Protein AF-0000000084897697 (afdb_homodimer)

Nearest PDB structures (foldseek):
  6n7l-assembly2_H  TM=8.769E-01  e=1.101E-07  Elizabethkingia anophelis NUHP1
  3i4c-assembly1_A  TM=8.212E-01  e=3.254E-07  Saccharolobus solfataricus
  2eer-assembly1_B  TM=8.623E-01  e=9.615E-07  Sulfurisphaera tokodaii str. 7
  3qe3-assembly1_A  TM=7.743E-01  e=6.991E-07  Ovis aries
  1e3j-assembly1_A  TM=8.370E-01  e=1.155E-05  Bemisia argentifolii

Structure (mmCIF, N/CA/C/O backbone):
data_AF-0000000084897697-model_v1
#
loop_
_entity.id
_entity.type
_entity.pdbx_description
1 polymer 'Alcohol dehydrogenase-like C-terminal domain-containing protein'
#
loop_
_atom_site.group_PDB
_atom_site.id
_atom_site.type_symbol
_atom_site.label_atom_id
_atom_site.label_alt_id
_atom_site.label_comp_id
_atom_site.label_asym_id
_atom_site.label_entity_id
_atom_site.label_seq_id
_atom_site.pdbx_PDB_ins_code
_atom_site.Cartn_x
_atom_site.Cartn_y
_atom_site.Cartn_z
_atom_site.occupancy
_atom_site.B_iso_or_equiv
_atom_site.auth_seq_id
_atom_site.auth_comp_id
_atom_site.auth_asym_id
_atom_site.auth_atom_id
_atom_site.pdbx_PDB_model_num
ATOM 1 N N . MET A 1 1 ? -5.594 -20.062 -6.383 1 95 1 MET A N 1
ATOM 2 C CA . MET A 1 1 ? -4.527 -19.531 -7.223 1 95 1 MET A CA 1
ATOM 3 C C . MET A 1 1 ? -5.09 -19.016 -8.539 1 95 1 MET A C 1
ATOM 5 O O . MET A 1 1 ? -5.961 -19.641 -9.141 1 95 1 MET A O 1
ATOM 9 N N . ALA A 1 2 ? -4.629 -17.812 -8.898 1 97.31 2 ALA A N 1
ATOM 10 C CA . ALA A 1 2 ? -5.016 -17.266 -10.195 1 97.31 2 ALA A CA 1
ATOM 11 C C . ALA A 1 2 ? -3.832 -17.25 -11.156 1 97.31 2 ALA A C 1
ATOM 13 O O . ALA A 1 2 ? -2.705 -16.953 -10.758 1 97.31 2 ALA A O 1
ATOM 14 N N . ASP A 1 3 ? -4.055 -17.641 -12.414 1 94.81 3 ASP A N 1
ATOM 15 C CA . ASP A 1 3 ? -3.023 -17.688 -13.445 1 94.81 3 ASP A CA 1
ATOM 16 C C . ASP A 1 3 ? -3.641 -17.625 -14.844 1 94.81 3 ASP A C 1
ATOM 18 O O . ASP A 1 3 ? -4.832 -17.891 -15.016 1 94.81 3 ASP A O 1
ATOM 22 N N . ILE A 1 4 ? -2.85 -17.219 -15.805 1 94.56 4 ILE A N 1
ATOM 23 C CA . ILE A 1 4 ? -3.322 -17.156 -17.188 1 94.56 4 ILE A CA 1
ATOM 24 C C . ILE A 1 4 ? -3.182 -18.531 -17.844 1 94.56 4 ILE A C 1
ATOM 26 O O . ILE A 1 4 ? -3.793 -18.797 -18.875 1 94.56 4 ILE A O 1
ATOM 30 N N . ASN A 1 5 ? -2.34 -19.406 -17.219 1 91.5 5 ASN A N 1
ATOM 31 C CA . ASN A 1 5 ? -2.025 -20.703 -17.797 1 91.5 5 ASN A CA 1
ATOM 32 C C . ASN A 1 5 ? -2.836 -21.812 -17.141 1 91.5 5 ASN A C 1
ATOM 34 O O . ASN A 1 5 ? -2.621 -22.141 -15.977 1 91.5 5 ASN A O 1
ATOM 38 N N . GLU A 1 6 ? -3.658 -22.469 -18 1 93.12 6 GLU A N 1
ATOM 39 C CA . GLU A 1 6 ? -4.52 -23.531 -17.5 1 93.12 6 GLU A CA 1
ATOM 40 C C . GLU A 1 6 ? -3.697 -24.703 -16.953 1 93.12 6 GLU A C 1
ATOM 42 O O . GLU A 1 6 ? -4.094 -25.344 -15.977 1 93.12 6 GLU A O 1
ATOM 47 N N . LYS A 1 7 ? -2.658 -24.984 -17.609 1 89 7 LYS A N 1
ATOM 48 C CA . LYS A 1 7 ? -1.819 -26.109 -17.172 1 89 7 LYS A CA 1
ATOM 49 C C . LYS A 1 7 ? -1.262 -25.859 -15.773 1 89 7 LYS A C 1
ATOM 51 O O . LYS A 1 7 ? -1.202 -26.781 -14.953 1 89 7 LYS A O 1
ATOM 56 N N . SER A 1 8 ? -0.888 -24.672 -15.531 1 88.38 8 SER A N 1
ATOM 57 C CA . SER A 1 8 ? -0.378 -24.297 -14.211 1 88.38 8 SER A CA 1
ATOM 58 C C . SER A 1 8 ? -1.457 -24.438 -13.141 1 88.38 8 SER A C 1
ATOM 60 O O . SER A 1 8 ? -1.176 -24.875 -12.023 1 88.38 8 SER A O 1
ATOM 62 N N . LEU A 1 9 ? -2.621 -24.078 -13.461 1 94.25 9 LEU A N 1
ATOM 63 C CA . LEU A 1 9 ? -3.734 -24.172 -12.516 1 94.25 9 LEU A CA 1
ATOM 64 C C . LEU A 1 9 ? -4.078 -25.625 -12.211 1 94.25 9 LEU A C 1
ATOM 66 O O . LEU A 1 9 ? -4.422 -25.953 -11.07 1 94.25 9 LEU A O 1
ATOM 70 N N . LYS A 1 10 ? -4.008 -26.469 -13.242 1 92.5 10 LYS A N 1
ATOM 71 C CA . LYS A 1 10 ? -4.234 -27.891 -13.031 1 92.5 10 LYS A CA 1
ATOM 72 C C . LYS A 1 10 ? -3.217 -28.469 -12.055 1 92.5 10 LYS A C 1
ATOM 74 O O . LYS A 1 10 ? -3.578 -29.219 -11.148 1 92.5 10 LYS A O 1
ATOM 79 N N . VAL A 1 11 ? -2.01 -28.031 -12.273 1 86.06 11 VAL A N 1
ATOM 80 C CA . VAL A 1 11 ? -0.943 -28.484 -11.391 1 86.06 11 VAL A CA 1
ATOM 81 C C . VAL A 1 11 ? -1.216 -28.016 -9.961 1 86.06 11 VAL A C 1
ATOM 83 O O . VAL A 1 11 ? -1.039 -28.766 -9 1 86.06 11 VAL A O 1
ATOM 86 N N . ALA A 1 12 ? -1.642 -26.781 -9.789 1 89.62 12 ALA A N 1
ATOM 87 C CA . ALA A 1 12 ? -1.94 -26.219 -8.477 1 89.62 12 ALA A CA 1
ATOM 88 C C . ALA A 1 12 ? -3.039 -27 -7.773 1 89.62 12 ALA A C 1
ATOM 90 O O . ALA A 1 12 ? -2.934 -27.297 -6.582 1 89.62 12 ALA A O 1
ATOM 91 N N . MET A 1 13 ? -4.035 -27.328 -8.516 1 92 13 MET A N 1
ATOM 92 C CA . MET A 1 13 ? -5.125 -28.125 -7.957 1 92 13 MET A CA 1
ATOM 93 C C . MET A 1 13 ? -4.617 -29.5 -7.5 1 92 13 MET A C 1
ATOM 95 O O . MET A 1 13 ? -4.969 -29.953 -6.414 1 92 13 MET A O 1
ATOM 99 N N . GLU A 1 14 ? -3.799 -30.062 -8.297 1 87.69 14 GLU A N 1
ATOM 100 C CA . GLU A 1 14 ? -3.25 -31.391 -7.992 1 87.69 14 GLU A CA 1
ATOM 101 C C . GLU A 1 14 ? -2.348 -31.344 -6.762 1 87.69 14 GLU A C 1
ATOM 103 O O . GLU A 1 14 ? -2.178 -32.344 -6.07 1 87.69 14 GLU A O 1
ATOM 108 N N . ARG A 1 15 ? -1.891 -30.172 -6.508 1 84.31 15 ARG A N 1
ATOM 109 C CA . ARG A 1 15 ? -0.926 -30.047 -5.422 1 84.31 15 ARG A CA 1
ATOM 110 C C . ARG A 1 15 ? -1.592 -29.5 -4.16 1 84.31 15 ARG A C 1
ATOM 112 O O . ARG A 1 15 ? -0.91 -29.109 -3.211 1 84.31 15 ARG A O 1
ATOM 119 N N . GLY A 1 16 ? -2.92 -29.328 -4.199 1 87.81 16 GLY A N 1
ATOM 120 C CA . GLY A 1 16 ? -3.623 -29.078 -2.953 1 87.81 16 GLY A CA 1
ATOM 121 C C . GLY A 1 16 ? -4.281 -27.703 -2.91 1 87.81 16 GLY A C 1
ATOM 122 O O . GLY A 1 16 ? -4.805 -27.297 -1.873 1 87.81 16 GLY A O 1
ATOM 123 N N . ALA A 1 17 ? -4.211 -26.938 -3.932 1 91.62 17 ALA A N 1
ATOM 124 C CA . ALA A 1 17 ? -4.969 -25.688 -3.949 1 91.62 17 ALA A CA 1
ATOM 125 C C . ALA A 1 17 ? -6.461 -25.938 -3.758 1 91.62 17 ALA A C 1
ATOM 127 O O . ALA A 1 17 ? -7.004 -26.906 -4.309 1 91.62 17 ALA A O 1
ATOM 128 N N . ASP A 1 18 ? -7.09 -25.062 -2.92 1 93.56 18 ASP A N 1
ATOM 129 C CA . ASP A 1 18 ? -8.523 -25.219 -2.68 1 93.56 18 ASP A CA 1
ATOM 130 C C . ASP A 1 18 ? -9.328 -24.797 -3.908 1 93.56 18 ASP A C 1
ATOM 132 O O . ASP A 1 18 ? -10.367 -25.391 -4.203 1 93.56 18 ASP A O 1
ATOM 136 N N . GLU A 1 19 ? -8.875 -23.75 -4.586 1 95.06 19 GLU A N 1
ATOM 137 C CA . GLU A 1 19 ? -9.539 -23.203 -5.766 1 95.06 19 GLU A CA 1
ATOM 138 C C . GLU A 1 19 ? -8.547 -22.484 -6.672 1 95.06 19 GLU A C 1
ATOM 140 O O . GLU A 1 19 ? -7.527 -21.984 -6.203 1 95.06 19 GLU A O 1
ATOM 145 N N . THR A 1 20 ? -8.875 -22.578 -7.918 1 96.75 20 THR A N 1
ATOM 146 C CA . THR A 1 20 ? -8.07 -21.844 -8.883 1 96.75 20 THR A CA 1
ATOM 147 C C . THR A 1 20 ? -8.945 -20.984 -9.781 1 96.75 20 THR A C 1
ATOM 149 O O . THR A 1 20 ? -10.133 -21.266 -9.961 1 96.75 20 THR A O 1
ATOM 152 N N . VAL A 1 21 ? -8.406 -19.891 -10.289 1 97.25 21 VAL A N 1
ATOM 153 C CA . VAL A 1 21 ? -9.109 -18.969 -11.18 1 97.25 21 VAL A CA 1
ATOM 154 C C . VAL A 1 21 ? -8.281 -18.734 -12.438 1 97.25 21 VAL A C 1
ATOM 156 O O . VAL A 1 21 ? -7.117 -18.344 -12.359 1 97.25 21 VAL A O 1
ATOM 159 N N . LEU A 1 22 ? -8.883 -18.938 -13.586 1 97 22 LEU A N 1
ATOM 160 C CA . LEU A 1 22 ? -8.203 -18.672 -14.852 1 97 22 LEU A CA 1
ATOM 161 C C . LEU A 1 22 ? -8.375 -17.219 -15.258 1 97 22 LEU A C 1
ATOM 163 O O . LEU A 1 22 ? -9.492 -16.766 -15.516 1 97 22 LEU A O 1
ATOM 167 N N . TRP A 1 23 ? -7.234 -16.484 -15.227 1 96.75 23 TRP A N 1
ATOM 168 C CA . TRP A 1 23 ? -7.219 -15.125 -15.734 1 96.75 23 TRP A CA 1
ATOM 169 C C . TRP A 1 23 ? -6.887 -15.102 -17.219 1 96.75 23 TRP A C 1
ATOM 171 O O . TRP A 1 23 ? -5.863 -14.547 -17.625 1 96.75 23 TRP A O 1
ATOM 181 N N . SER A 1 24 ? -7.832 -15.555 -18.016 1 93.69 24 SER A N 1
ATOM 182 C CA . SER A 1 24 ? -7.633 -15.594 -19.469 1 93.69 24 SER A CA 1
ATOM 183 C C . SER A 1 24 ? -7.34 -14.211 -20.031 1 93.69 24 SER A C 1
ATOM 185 O O . SER A 1 24 ? -7.797 -13.203 -19.469 1 93.69 24 SER A O 1
ATOM 187 N N . ARG A 1 25 ? -6.641 -14.133 -21.078 1 88.88 25 ARG A N 1
ATOM 188 C CA . ARG A 1 25 ? -6.254 -12.867 -21.688 1 88.88 25 ARG A CA 1
ATOM 189 C C . ARG A 1 25 ? -7.473 -12.117 -22.219 1 88.88 25 ARG A C 1
ATOM 191 O O . ARG A 1 25 ? -7.426 -10.898 -22.422 1 88.88 25 ARG A O 1
ATOM 198 N N . GLU A 1 26 ? -8.531 -12.852 -22.391 1 91.25 26 GLU A N 1
ATOM 199 C CA . GLU A 1 26 ? -9.75 -12.273 -22.953 1 91.25 26 GLU A CA 1
ATOM 200 C C . GLU A 1 26 ? -10.672 -11.75 -21.859 1 91.25 26 GLU A C 1
ATOM 202 O O . GLU A 1 26 ? -11.68 -11.102 -22.156 1 91.25 26 GLU A O 1
ATOM 207 N N . LEU A 1 27 ? -10.32 -12.008 -20.688 1 91.94 27 LEU A N 1
ATOM 208 C CA . LEU A 1 27 ? -11.195 -11.648 -19.578 1 91.94 27 LEU A CA 1
ATOM 209 C C . LEU A 1 27 ? -11.133 -10.148 -19.297 1 91.94 27 LEU A C 1
ATOM 211 O O . LEU A 1 27 ? -10.047 -9.578 -19.172 1 91.94 27 LEU A O 1
ATOM 215 N N . GLY A 1 28 ? -12.328 -9.539 -19.25 1 93.31 28 GLY A N 1
ATOM 216 C CA . GLY A 1 28 ? -12.367 -8.148 -18.828 1 93.31 28 GLY A CA 1
ATOM 217 C C . GLY A 1 28 ? -11.992 -7.953 -17.359 1 93.31 28 GLY A C 1
ATOM 218 O O . GLY A 1 28 ? -12.078 -8.891 -16.562 1 93.31 28 GLY A O 1
ATOM 219 N N . GLU A 1 29 ? -11.625 -6.797 -17.031 1 94.06 29 GLU A N 1
ATOM 220 C CA . GLU A 1 29 ? -11.156 -6.504 -15.68 1 94.06 29 GLU A CA 1
ATOM 221 C C . GLU A 1 29 ? -12.234 -6.785 -14.641 1 94.06 29 GLU A C 1
ATOM 223 O O . GLU A 1 29 ? -11.984 -7.469 -13.641 1 94.06 29 GLU A O 1
ATOM 228 N N . GLU A 1 30 ? -13.398 -6.297 -14.867 1 94.88 30 GLU A N 1
ATOM 229 C CA . GLU A 1 30 ? -14.484 -6.484 -13.906 1 94.88 30 GLU A CA 1
ATOM 230 C C . GLU A 1 30 ? -14.836 -7.961 -13.75 1 94.88 30 GLU A C 1
ATOM 232 O O . GLU A 1 30 ? -15.078 -8.43 -12.633 1 94.88 30 GLU A O 1
ATOM 237 N N . GLU A 1 31 ? -14.875 -8.633 -14.867 1 95.69 31 GLU A N 1
ATOM 238 C CA . GLU A 1 31 ? -15.172 -10.062 -14.844 1 95.69 31 GLU A CA 1
ATOM 239 C C . GLU A 1 31 ? -14.094 -10.836 -14.086 1 95.69 31 GLU A C 1
ATOM 241 O O . GLU A 1 31 ? -14.398 -11.75 -13.32 1 95.69 31 GLU A O 1
ATOM 246 N N . ALA A 1 32 ? -12.852 -10.484 -14.312 1 96.25 32 ALA A N 1
ATOM 247 C CA . ALA A 1 32 ? -11.734 -11.141 -13.633 1 96.25 32 ALA A CA 1
ATOM 248 C C . ALA A 1 32 ? -11.844 -10.977 -12.117 1 96.25 32 ALA A C 1
ATOM 250 O O . ALA A 1 32 ? -11.625 -11.93 -11.367 1 96.25 32 ALA A O 1
ATOM 251 N N . ILE A 1 33 ? -12.227 -9.805 -11.727 1 95.31 33 ILE A N 1
ATOM 252 C CA . ILE A 1 33 ? -12.352 -9.508 -10.305 1 95.31 33 ILE A CA 1
ATOM 253 C C . ILE A 1 33 ? -13.516 -10.297 -9.719 1 95.31 33 ILE A C 1
ATOM 255 O O . ILE A 1 33 ? -13.391 -10.898 -8.648 1 95.31 33 ILE A O 1
ATOM 259 N N . GLU A 1 34 ? -14.57 -10.305 -10.406 1 94.69 34 GLU A N 1
ATOM 260 C CA . GLU A 1 34 ? -15.773 -10.984 -9.93 1 94.69 34 GLU A CA 1
ATOM 261 C C . GLU A 1 34 ? -15.531 -12.484 -9.758 1 94.69 34 GLU A C 1
ATOM 263 O O . GLU A 1 34 ? -15.859 -13.055 -8.711 1 94.69 34 GLU A O 1
ATOM 268 N N . ILE A 1 35 ? -14.977 -13.117 -10.766 1 95.06 35 ILE A N 1
ATOM 269 C CA . ILE A 1 35 ? -14.758 -14.555 -10.688 1 95.06 35 ILE A CA 1
ATOM 270 C C . ILE A 1 35 ? -13.734 -14.867 -9.594 1 95.06 35 ILE A C 1
ATOM 272 O O . ILE A 1 35 ? -13.82 -15.898 -8.93 1 95.06 35 ILE A O 1
ATOM 276 N N . THR A 1 36 ? -12.758 -13.992 -9.383 1 96.38 36 THR A N 1
ATOM 277 C CA . THR A 1 36 ? -11.766 -14.172 -8.328 1 96.38 36 THR A CA 1
ATOM 278 C C . THR A 1 36 ? -12.414 -14.086 -6.953 1 96.38 36 THR A C 1
ATOM 280 O O . THR A 1 36 ? -12.164 -14.93 -6.09 1 96.38 36 THR A O 1
ATOM 283 N N . LYS A 1 37 ? -13.266 -13.094 -6.781 1 94.88 37 LYS A N 1
ATOM 284 C CA . LYS A 1 37 ? -13.93 -12.898 -5.496 1 94.88 37 LYS A CA 1
ATOM 285 C C . LYS A 1 37 ? -14.883 -14.055 -5.191 1 94.88 37 LYS A C 1
ATOM 287 O O . LYS A 1 37 ? -15.062 -14.422 -4.031 1 94.88 37 LYS A O 1
ATOM 292 N N . LYS A 1 38 ? -15.484 -14.617 -6.223 1 93.94 38 LYS A N 1
ATOM 293 C CA . LYS A 1 38 ? -16.375 -15.758 -6.051 1 93.94 38 LYS A CA 1
ATOM 294 C C . LYS A 1 38 ? -15.633 -16.969 -5.508 1 93.94 38 LYS A C 1
ATOM 296 O O . LYS A 1 38 ? -16.203 -17.797 -4.812 1 93.94 38 LYS A O 1
ATOM 301 N N . ALA A 1 39 ? -14.336 -17 -5.859 1 93.88 39 ALA A N 1
ATOM 302 C CA . ALA A 1 39 ? -13.508 -18.109 -5.395 1 93.88 39 ALA A CA 1
ATOM 303 C C . ALA A 1 39 ? -13.141 -17.938 -3.924 1 93.88 39 ALA A C 1
ATOM 305 O O . ALA A 1 39 ? -12.672 -18.875 -3.281 1 93.88 39 ALA A O 1
ATOM 306 N N . ALA A 1 40 ? -13.383 -16.75 -3.346 1 91.19 40 ALA A N 1
ATOM 307 C CA . ALA A 1 40 ? -13.102 -16.469 -1.939 1 91.19 40 ALA A CA 1
ATOM 308 C C . ALA A 1 40 ? -14.281 -16.859 -1.057 1 91.19 40 ALA A C 1
ATOM 310 O O . ALA A 1 40 ? -15.422 -16.906 -1.521 1 91.19 40 ALA A O 1
ATOM 311 N N . ILE A 1 41 ? -14.148 -17.172 0.18 1 83.06 41 ILE A N 1
ATOM 312 C CA . ILE A 1 41 ? -15.219 -17.578 1.085 1 83.06 41 ILE A CA 1
ATOM 313 C C . ILE A 1 41 ? -16.047 -16.359 1.488 1 83.06 41 ILE A C 1
ATOM 315 O O . ILE A 1 41 ? -17.266 -16.422 1.503 1 83.06 41 ILE A O 1
ATOM 319 N N . ASP A 1 42 ? -15.531 -15.219 1.738 1 80.06 42 ASP A N 1
ATOM 320 C CA . ASP A 1 42 ? -16.25 -14.055 2.258 1 80.06 42 ASP A CA 1
ATOM 321 C C . ASP A 1 42 ? -16.141 -12.867 1.302 1 80.06 42 ASP A C 1
ATOM 323 O O . ASP A 1 42 ? -16.062 -11.719 1.737 1 80.06 42 ASP A O 1
ATOM 327 N N . GLY A 1 43 ? -16.141 -13.156 -0.029 1 82.75 43 GLY A N 1
ATOM 328 C CA . GLY A 1 43 ? -16.188 -12.102 -1.027 1 82.75 43 GLY A CA 1
ATOM 329 C C . GLY A 1 43 ? -14.859 -11.406 -1.229 1 82.75 43 GLY A C 1
ATOM 330 O O . GLY A 1 43 ? -14.789 -10.375 -1.895 1 82.75 43 GLY A O 1
ATOM 331 N N . GLY A 1 44 ? -13.859 -11.914 -0.568 1 91.25 44 GLY A N 1
ATOM 332 C CA . GLY A 1 44 ? -12.508 -11.398 -0.741 1 91.25 44 GLY A CA 1
ATOM 333 C C . GLY A 1 44 ? -11.477 -12.156 0.074 1 91.25 44 GLY A C 1
ATOM 334 O O . GLY A 1 44 ? -11.828 -12.969 0.931 1 91.25 44 GLY A O 1
ATOM 335 N N . PHE A 1 45 ? -10.242 -11.922 -0.29 1 95.31 45 PHE A N 1
ATOM 336 C CA . PHE A 1 45 ? -9.164 -12.664 0.358 1 95.31 45 PHE A CA 1
ATOM 337 C C . PHE A 1 45 ? -8.562 -11.859 1.497 1 95.31 45 PHE A C 1
ATOM 339 O O . PHE A 1 45 ? -8.414 -10.633 1.389 1 95.31 45 PHE A O 1
ATOM 346 N N . ASP A 1 46 ? -8.195 -12.555 2.568 1 93.88 46 ASP A N 1
ATOM 347 C CA . ASP A 1 46 ? -7.52 -11.922 3.697 1 93.88 46 ASP A CA 1
ATOM 348 C C . ASP A 1 46 ? -6.105 -11.484 3.312 1 93.88 46 ASP A C 1
ATOM 350 O O . ASP A 1 46 ? -5.59 -10.5 3.848 1 93.88 46 ASP A O 1
ATOM 354 N N . GLY A 1 47 ? -5.551 -12.234 2.426 1 96.44 47 GLY A N 1
ATOM 355 C CA . GLY A 1 47 ? -4.199 -11.969 1.952 1 96.44 47 GLY A CA 1
ATOM 356 C C . GLY A 1 47 ? -3.979 -12.391 0.513 1 96.44 47 GLY A C 1
ATOM 357 O O . GLY A 1 47 ? -4.531 -13.398 0.065 1 96.44 47 GLY A O 1
ATOM 358 N N . VAL A 1 48 ? -3.285 -11.609 -0.192 1 97.5 48 VAL A N 1
ATOM 359 C CA . VAL A 1 48 ? -2.91 -11.922 -1.568 1 97.5 48 VAL A CA 1
ATOM 360 C C . VAL A 1 48 ? -1.405 -11.742 -1.748 1 97.5 48 VAL A C 1
ATOM 362 O O . VAL A 1 48 ? -0.824 -10.773 -1.246 1 97.5 48 VAL A O 1
ATOM 365 N N . ILE A 1 49 ? -0.785 -12.68 -2.389 1 97.38 49 ILE A N 1
ATOM 366 C CA . ILE A 1 49 ? 0.613 -12.547 -2.785 1 97.38 49 ILE A CA 1
ATOM 367 C C . ILE A 1 49 ? 0.712 -12.453 -4.305 1 97.38 49 ILE A C 1
ATOM 369 O O . ILE A 1 49 ? 0.346 -13.391 -5.02 1 97.38 49 ILE A O 1
ATOM 373 N N . ASP A 1 50 ? 1.151 -11.352 -4.797 1 97.62 50 ASP A N 1
ATOM 374 C CA . ASP A 1 50 ? 1.347 -11.156 -6.227 1 97.62 50 ASP A CA 1
ATOM 375 C C . ASP A 1 50 ? 2.789 -11.445 -6.633 1 97.62 50 ASP A C 1
ATOM 377 O O . ASP A 1 50 ? 3.688 -10.641 -6.387 1 97.62 50 ASP A O 1
ATOM 381 N N . ILE A 1 51 ? 3.027 -12.547 -7.324 1 95.31 51 ILE A N 1
ATOM 382 C CA . ILE A 1 51 ? 4.383 -12.953 -7.672 1 95.31 51 ILE A CA 1
ATOM 383 C C . ILE A 1 51 ? 4.703 -12.523 -9.102 1 95.31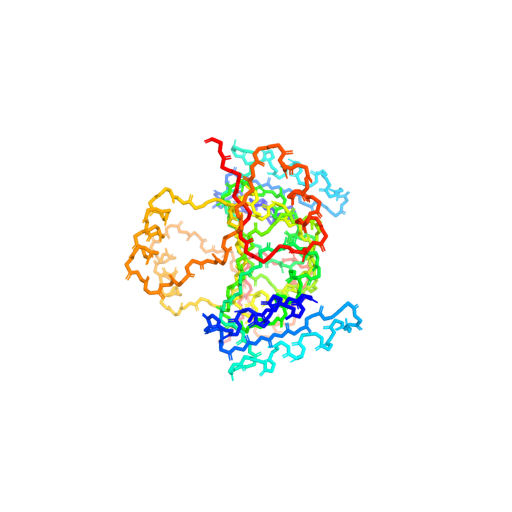 51 ILE A C 1
ATOM 385 O O . ILE A 1 51 ? 5.727 -12.922 -9.664 1 95.31 51 ILE A O 1
ATOM 389 N N . VAL A 1 52 ? 3.83 -11.828 -9.789 1 95.44 52 VAL A N 1
ATOM 390 C CA . VAL A 1 52 ? 4.039 -11.219 -11.094 1 95.44 52 VAL A CA 1
ATOM 391 C C . VAL A 1 52 ? 4.324 -9.727 -10.93 1 95.44 52 VAL A C 1
ATOM 393 O O . VAL A 1 52 ? 5.398 -9.25 -11.305 1 95.44 52 VAL A O 1
ATOM 396 N N . ASN A 1 53 ? 3.379 -9.023 -10.281 1 97.12 53 ASN A N 1
ATOM 397 C CA . ASN A 1 53 ? 3.447 -7.609 -9.93 1 97.12 53 ASN A CA 1
ATOM 398 C C . ASN A 1 53 ? 3.463 -6.723 -11.172 1 97.12 53 ASN A C 1
ATOM 400 O O . ASN A 1 53 ? 4.34 -5.871 -11.32 1 97.12 53 ASN A O 1
ATOM 404 N N . SER A 1 54 ? 2.564 -7.004 -12.094 1 97.12 54 SER A N 1
ATOM 405 C CA . SER A 1 54 ? 2.205 -6.133 -13.211 1 97.12 54 SER A CA 1
ATOM 406 C C . SER A 1 54 ? 1.027 -5.234 -12.852 1 97.12 54 SER A C 1
ATOM 408 O O . SER A 1 54 ? 0.37 -5.441 -11.828 1 97.12 54 SER A O 1
ATOM 410 N N . LYS A 1 55 ? 0.813 -4.23 -13.734 1 97.38 55 LYS A N 1
ATOM 411 C CA . LYS A 1 55 ? -0.361 -3.391 -13.508 1 97.38 55 LYS A CA 1
ATOM 412 C C . LYS A 1 55 ? -1.62 -4.238 -13.352 1 97.38 55 LYS A C 1
ATOM 414 O O . LYS A 1 55 ? -2.389 -4.047 -12.406 1 97.38 55 LYS A O 1
ATOM 419 N N . ILE A 1 56 ? -1.803 -5.207 -14.172 1 96.75 56 ILE A N 1
ATOM 420 C CA . ILE A 1 56 ? -3.018 -6.016 -14.219 1 96.75 56 ILE A CA 1
ATOM 421 C C . ILE A 1 56 ? -3.125 -6.855 -12.945 1 96.75 56 ILE A C 1
ATOM 423 O O . ILE A 1 56 ? -4.145 -6.82 -12.258 1 96.75 56 ILE A O 1
ATOM 427 N N . THR A 1 57 ? -2.09 -7.586 -12.617 1 97.31 57 THR A N 1
ATOM 428 C CA . THR A 1 57 ? -2.18 -8.5 -11.477 1 97.31 57 THR A CA 1
ATOM 429 C C . THR A 1 57 ? -2.279 -7.723 -10.172 1 97.31 57 THR A C 1
ATOM 431 O O . THR A 1 57 ? -2.996 -8.133 -9.25 1 97.31 57 THR A O 1
ATOM 434 N N . ALA A 1 58 ? -1.596 -6.602 -10.094 1 97.88 58 ALA A N 1
ATOM 435 C CA . ALA A 1 58 ? -1.61 -5.809 -8.875 1 97.88 58 ALA A CA 1
ATOM 436 C C . ALA A 1 58 ? -2.992 -5.215 -8.617 1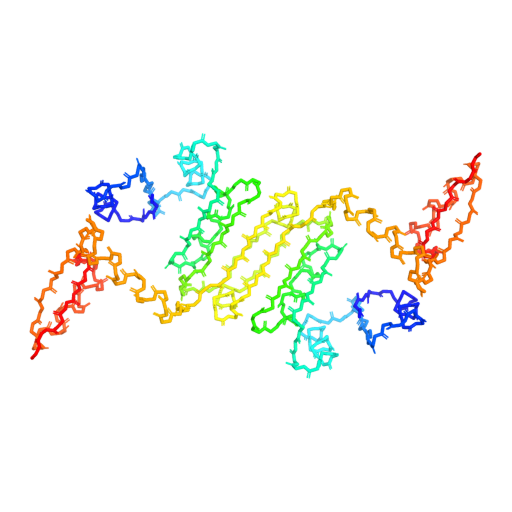 97.88 58 ALA A C 1
ATOM 438 O O . ALA A 1 58 ? -3.508 -5.277 -7.5 1 97.88 58 ALA A O 1
ATOM 439 N N . GLU A 1 59 ? -3.539 -4.609 -9.633 1 97.75 59 GLU A N 1
ATOM 440 C CA . GLU A 1 59 ? -4.852 -3.986 -9.477 1 97.75 59 GLU A CA 1
ATOM 441 C C . GLU A 1 59 ? -5.93 -5.031 -9.219 1 97.75 59 GLU A C 1
ATOM 443 O O . GLU A 1 59 ? -6.812 -4.828 -8.383 1 97.75 59 GLU A O 1
ATOM 448 N N . ARG A 1 60 ? -5.883 -6.164 -9.922 1 97.25 60 ARG A N 1
ATOM 449 C CA . ARG A 1 60 ? -6.824 -7.254 -9.672 1 97.25 60 ARG A CA 1
ATOM 450 C C . ARG A 1 60 ? -6.703 -7.766 -8.242 1 97.25 60 ARG A C 1
ATOM 452 O O . ARG A 1 60 ? -7.711 -8.016 -7.578 1 97.25 60 ARG A O 1
ATOM 459 N N . ALA A 1 61 ? -5.461 -7.93 -7.828 1 96.69 61 ALA A N 1
ATOM 460 C CA . ALA A 1 61 ? -5.211 -8.422 -6.477 1 96.69 61 ALA A CA 1
ATOM 461 C C . ALA A 1 61 ? -5.816 -7.488 -5.434 1 96.69 61 ALA A C 1
ATOM 463 O O . ALA A 1 61 ? -6.527 -7.938 -4.531 1 96.69 61 ALA A O 1
ATOM 464 N N . PHE A 1 62 ? -5.57 -6.254 -5.598 1 96.56 62 PHE A N 1
ATOM 465 C CA . PHE A 1 62 ? -6.07 -5.277 -4.641 1 96.56 62 PHE A CA 1
ATOM 466 C C . PHE A 1 62 ? -7.594 -5.281 -4.605 1 96.56 62 PHE A C 1
ATOM 468 O O . PHE A 1 62 ? -8.195 -5.277 -3.529 1 96.56 62 PHE A O 1
ATOM 475 N N . LYS A 1 63 ? -8.156 -5.32 -5.742 1 95.69 63 LYS A N 1
ATOM 476 C CA . LYS A 1 63 ? -9.609 -5.25 -5.848 1 95.69 63 LYS A CA 1
ATOM 477 C C . LYS A 1 63 ? -10.258 -6.543 -5.355 1 95.69 63 LYS A C 1
ATOM 479 O O . LYS A 1 63 ? -11.469 -6.578 -5.102 1 95.69 63 LYS A O 1
ATOM 484 N N . SER A 1 64 ? -9.469 -7.574 -5.238 1 95 64 SER A N 1
ATOM 485 C CA . SER A 1 64 ? -10 -8.859 -4.805 1 95 64 SER A CA 1
ATOM 486 C C . SER A 1 64 ? -9.859 -9.031 -3.297 1 95 64 SER A C 1
ATOM 488 O O . SER A 1 64 ? -10.227 -10.078 -2.75 1 95 64 SER A O 1
ATOM 490 N N . THR A 1 65 ? -9.344 -8.047 -2.604 1 92.62 65 THR A N 1
ATOM 491 C CA . 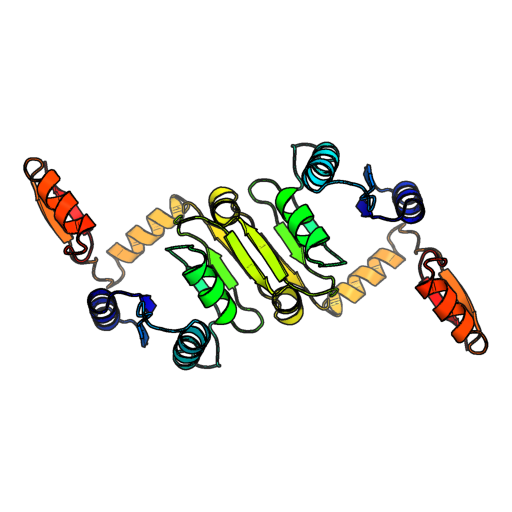THR A 1 65 ? -9.195 -8.078 -1.153 1 92.62 65 THR A CA 1
ATOM 492 C C . THR A 1 65 ? -10.43 -7.5 -0.469 1 92.62 65 THR A C 1
ATOM 494 O O . THR A 1 65 ? -11.227 -6.805 -1.102 1 92.62 65 THR A O 1
ATOM 497 N N . HIS A 1 66 ? -10.594 -7.883 0.784 1 92 66 HIS A N 1
ATOM 498 C CA . HIS A 1 66 ? -11.648 -7.27 1.584 1 92 66 HIS A CA 1
ATOM 499 C C . HIS A 1 66 ? -11.062 -6.422 2.709 1 92 66 HIS A C 1
ATOM 501 O O . HIS A 1 66 ? -9.844 -6.219 2.768 1 92 66 HIS A O 1
ATOM 507 N N . ARG A 1 67 ? -11.93 -5.883 3.51 1 92 67 ARG A N 1
ATOM 508 C CA . ARG A 1 67 ? -11.508 -4.988 4.582 1 92 67 ARG A CA 1
ATOM 509 C C . ARG A 1 67 ? -10.516 -5.676 5.512 1 92 67 ARG A C 1
ATOM 511 O O . ARG A 1 67 ? -10.727 -6.816 5.926 1 92 67 ARG A O 1
ATOM 518 N N . GLY A 1 68 ? -9.414 -5.023 5.734 1 93.25 68 GLY A N 1
ATOM 519 C CA . GLY A 1 68 ? -8.422 -5.535 6.664 1 93.25 68 GLY A CA 1
ATOM 520 C C . GLY A 1 68 ? -7.398 -6.438 6 1 93.25 68 GLY A C 1
ATOM 521 O O . GLY A 1 68 ? -6.5 -6.957 6.668 1 93.25 68 GLY A O 1
ATOM 522 N N . SER A 1 69 ? -7.488 -6.598 4.645 1 94.69 69 SER A N 1
ATOM 523 C CA . SER A 1 69 ? -6.648 -7.555 3.932 1 94.69 69 SER A CA 1
ATOM 524 C C . SER A 1 69 ? -5.254 -6.984 3.684 1 94.69 69 SER A C 1
ATOM 526 O O . SER A 1 69 ? -5.047 -5.773 3.785 1 94.69 69 SER A O 1
ATOM 528 N N . THR A 1 70 ? -4.336 -7.863 3.361 1 96.56 70 THR A N 1
ATOM 529 C CA . THR A 1 70 ? -2.965 -7.496 3.027 1 96.56 70 THR A CA 1
ATOM 530 C C . THR A 1 70 ? -2.59 -8.008 1.64 1 96.56 70 THR A C 1
ATOM 532 O O . THR A 1 70 ? -2.85 -9.164 1.308 1 96.56 70 THR A O 1
ATOM 535 N N . LEU A 1 71 ? -2.102 -7.094 0.838 1 97.94 71 LEU A N 1
ATOM 536 C CA . LEU A 1 71 ? -1.506 -7.449 -0.445 1 97.94 71 LEU A CA 1
ATOM 537 C C . LEU A 1 71 ? 0.016 -7.398 -0.372 1 97.94 71 LEU A C 1
ATOM 539 O O . LEU A 1 71 ? 0.59 -6.352 -0.056 1 97.94 71 LEU A O 1
ATOM 543 N N . VAL A 1 72 ? 0.657 -8.523 -0.609 1 97.56 72 VAL A N 1
ATOM 544 C CA . VAL A 1 72 ? 2.113 -8.602 -0.624 1 97.56 72 VAL A CA 1
ATOM 545 C C . VAL A 1 72 ? 2.615 -8.641 -2.066 1 97.56 72 VAL A C 1
ATOM 547 O O . VAL A 1 72 ? 2.232 -9.523 -2.838 1 97.56 72 VAL A O 1
ATOM 550 N N . MET A 1 73 ? 3.404 -7.691 -2.387 1 97.69 73 MET A N 1
ATOM 551 C CA . MET A 1 73 ? 3.984 -7.594 -3.725 1 97.69 73 MET A CA 1
ATOM 552 C C . MET A 1 73 ? 5.391 -8.18 -3.754 1 97.69 73 MET A C 1
ATOM 554 O O . MET A 1 73 ? 6.266 -7.746 -3.01 1 97.69 73 MET A O 1
ATOM 558 N N . VAL A 1 74 ? 5.605 -9.109 -4.672 1 95.44 74 VAL A N 1
ATOM 559 C CA . VAL A 1 74 ? 6.883 -9.812 -4.707 1 95.44 74 VAL A CA 1
ATOM 560 C C . VAL A 1 74 ? 7.465 -9.758 -6.121 1 95.44 74 VAL A C 1
ATOM 562 O O . VAL A 1 74 ? 8.656 -9.508 -6.297 1 95.44 74 VAL A O 1
ATOM 565 N N . GLY A 1 75 ? 6.535 -9.977 -7.141 1 93.44 75 GLY A N 1
ATOM 566 C CA . GLY A 1 75 ? 7.004 -10.023 -8.516 1 93.44 75 GLY A CA 1
ATOM 567 C C . GLY A 1 75 ? 7.648 -8.727 -8.977 1 93.44 75 GLY A C 1
ATOM 568 O O . GLY A 1 75 ? 7.453 -7.68 -8.359 1 93.44 75 GLY A O 1
ATOM 569 N N . LEU A 1 76 ? 8.383 -8.82 -10.133 1 92.75 76 LEU A N 1
ATOM 570 C CA . LEU A 1 76 ? 9.141 -7.668 -10.609 1 92.75 76 LEU A CA 1
ATOM 571 C C . LEU A 1 76 ? 8.867 -7.41 -12.086 1 92.75 76 LEU A C 1
ATOM 573 O O . LEU A 1 76 ? 9.766 -6.988 -12.82 1 92.75 76 LEU A O 1
ATOM 577 N N . TYR A 1 77 ? 7.637 -7.801 -12.461 1 90.56 77 TYR A N 1
ATOM 578 C CA . TYR A 1 77 ? 7.27 -7.453 -13.828 1 90.56 77 TYR A CA 1
ATOM 579 C C . TYR A 1 77 ? 7.449 -5.961 -14.078 1 90.56 77 TYR A C 1
ATOM 581 O O . TYR A 1 77 ? 8.094 -5.559 -15.047 1 90.56 77 TYR A O 1
ATOM 589 N N . GLY A 1 78 ? 6.887 -5.109 -13.195 1 92.12 78 GLY A N 1
ATOM 590 C CA . GLY A 1 78 ? 7.184 -3.689 -13.266 1 92.12 78 GLY A CA 1
ATOM 591 C C . GLY A 1 78 ? 5.98 -2.842 -13.633 1 92.12 78 GLY A C 1
ATOM 592 O O . GLY A 1 78 ? 4.844 -3.326 -13.617 1 92.12 78 GLY A O 1
ATOM 593 N N . GLY A 1 79 ? 6.289 -1.545 -13.852 1 96.75 79 GLY A N 1
ATOM 594 C CA . GLY A 1 79 ? 5.238 -0.593 -14.172 1 96.75 79 GLY A CA 1
ATOM 595 C C . GLY A 1 79 ? 4.656 0.09 -12.953 1 96.75 79 GLY A C 1
ATOM 596 O O . GLY A 1 79 ? 5.359 0.298 -11.961 1 96.75 79 GLY A O 1
ATOM 597 N N . ALA A 1 80 ? 3.404 0.544 -13.203 1 97.88 80 ALA A N 1
ATOM 598 C CA . ALA A 1 80 ? 2.682 1.234 -12.133 1 97.88 80 ALA A CA 1
ATOM 599 C C . ALA A 1 80 ? 1.241 0.739 -12.039 1 97.88 80 ALA A C 1
ATOM 601 O O . ALA A 1 80 ? 0.69 0.223 -13.016 1 97.88 80 ALA A O 1
ATOM 602 N N . ALA A 1 81 ? 0.742 0.804 -10.898 1 97.31 81 ALA A N 1
ATOM 603 C CA . ALA A 1 81 ? -0.661 0.461 -10.68 1 97.31 81 ALA A CA 1
ATOM 604 C C . ALA A 1 81 ? -1.394 1.584 -9.953 1 97.31 81 ALA A C 1
ATOM 606 O O . ALA A 1 81 ? -0.792 2.316 -9.164 1 97.31 81 ALA A O 1
ATOM 607 N N . SER A 1 82 ? -2.656 1.7 -10.25 1 97.62 82 SER A N 1
ATOM 608 C CA . SER A 1 82 ? -3.521 2.697 -9.625 1 97.62 82 SER A CA 1
ATOM 609 C C . SER A 1 82 ? -4.41 2.07 -8.562 1 97.62 82 SER A C 1
ATOM 611 O O . SER A 1 82 ? -5.035 1.033 -8.797 1 97.62 82 SER A O 1
ATOM 613 N N . PHE A 1 83 ? -4.453 2.674 -7.406 1 97 83 PHE A N 1
ATOM 614 C CA . PHE A 1 83 ? -5.246 2.158 -6.297 1 97 83 PHE A CA 1
ATOM 615 C C . PHE A 1 83 ? -6.223 3.213 -5.793 1 97 83 PHE A C 1
ATOM 617 O O . PHE A 1 83 ? -5.883 4.395 -5.711 1 97 83 PHE A O 1
ATOM 624 N N . SER A 1 84 ? -7.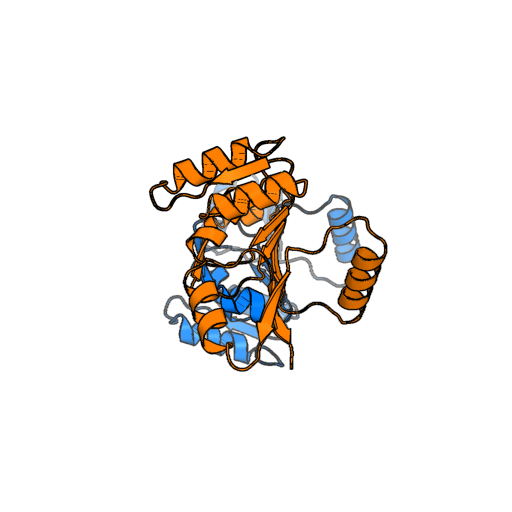395 2.752 -5.488 1 96.38 84 SER A N 1
ATOM 625 C CA . SER A 1 84 ? -8.391 3.627 -4.875 1 96.38 84 SER A CA 1
ATOM 626 C C . SER A 1 84 ? -7.965 4.047 -3.473 1 96.38 84 SER A C 1
ATOM 628 O O . SER A 1 84 ? -7.75 3.201 -2.604 1 96.38 84 SER A O 1
ATOM 630 N N . LEU A 1 85 ? -7.902 5.324 -3.223 1 97 85 LEU A N 1
ATOM 631 C CA . LEU A 1 85 ? -7.434 5.84 -1.94 1 97 85 LEU A CA 1
ATOM 632 C C . LEU A 1 85 ? -8.469 5.594 -0.845 1 97 85 LEU A C 1
ATOM 634 O O . LEU A 1 85 ? -8.117 5.172 0.26 1 97 85 LEU A O 1
ATOM 638 N N . PRO A 1 86 ? -9.758 5.766 -1.142 1 95.19 86 PRO A N 1
ATOM 639 C CA . PRO A 1 86 ? -10.734 5.449 -0.1 1 95.19 86 PRO A CA 1
ATOM 640 C C . PRO A 1 86 ? -10.695 3.982 0.325 1 95.19 86 PRO A C 1
ATOM 642 O O . PRO A 1 86 ? -10.969 3.666 1.486 1 95.19 86 PRO A O 1
ATOM 645 N N . GLN A 1 87 ? -10.32 3.148 -0.58 1 93.31 87 GLN A N 1
ATOM 646 C CA . GLN A 1 87 ? -10.297 1.726 -0.254 1 93.31 87 GLN A CA 1
ATOM 647 C C . GLN A 1 87 ? -9.164 1.406 0.723 1 93.31 87 GLN A C 1
ATOM 649 O O . GLN A 1 87 ? -9.281 0.477 1.525 1 93.31 87 GLN A O 1
ATOM 654 N N . PHE A 1 88 ? -8.094 2.131 0.705 1 94.56 88 PHE A N 1
ATOM 655 C CA . PHE A 1 88 ? -7.047 1.949 1.699 1 94.56 88 PHE A CA 1
ATOM 656 C C . PHE A 1 88 ? -7.551 2.299 3.092 1 94.56 88 PHE A C 1
ATOM 658 O O . PHE A 1 88 ? -7.422 1.503 4.023 1 94.56 88 PHE A O 1
ATOM 665 N N . VAL A 1 89 ? -8.164 3.43 3.139 1 95 89 VAL A N 1
ATOM 666 C CA . VAL A 1 89 ? -8.516 3.973 4.449 1 95 89 VAL A CA 1
ATOM 667 C C . VAL A 1 89 ? -9.742 3.246 4.996 1 95 89 VAL A C 1
ATOM 669 O O . VAL A 1 89 ? -9.672 2.609 6.051 1 95 89 VAL A O 1
ATOM 672 N N . HIS A 1 90 ? -10.781 3.191 4.184 1 93.94 90 HIS A N 1
ATOM 673 C CA . HIS A 1 90 ? -12.008 2.533 4.633 1 93.94 90 HIS A CA 1
ATOM 674 C C . HIS A 1 90 ? -11.805 1.027 4.766 1 93.94 90 HIS A C 1
ATOM 676 O O . HIS A 1 90 ? -12.391 0.393 5.645 1 93.94 90 HIS A O 1
ATOM 682 N N . GLY A 1 91 ? -10.992 0.538 3.949 1 92.75 91 GLY A N 1
ATOM 683 C CA . GLY A 1 91 ? -10.758 -0.898 3.914 1 92.75 91 GLY A CA 1
ATOM 684 C C . GLY A 1 91 ? -9.711 -1.36 4.906 1 92.75 91 GLY A C 1
ATOM 685 O O . GLY A 1 91 ? -9.523 -2.562 5.102 1 92.75 91 GLY A O 1
ATOM 686 N N . LEU A 1 92 ? -9.047 -0.4 5.52 1 94.5 92 LEU A N 1
ATOM 687 C CA . LEU A 1 92 ? -7.93 -0.74 6.402 1 94.5 92 LEU A CA 1
ATOM 688 C C . LEU A 1 92 ? -6.965 -1.697 5.711 1 94.5 92 LEU A C 1
ATOM 690 O O . LEU A 1 92 ? -6.551 -2.699 6.297 1 94.5 92 LEU A O 1
ATOM 694 N N . ARG A 1 93 ? -6.746 -1.437 4.422 1 95.31 93 ARG A N 1
ATOM 695 C CA . ARG A 1 93 ? -5.938 -2.34 3.611 1 95.31 93 ARG A CA 1
ATOM 696 C C . ARG A 1 93 ? -4.453 -2.029 3.758 1 95.31 93 ARG A C 1
ATOM 698 O O . ARG A 1 93 ? -4.078 -0.891 4.043 1 95.31 93 ARG A O 1
ATOM 705 N N . GLN A 1 94 ? -3.676 -3.045 3.492 1 96.56 94 GLN A N 1
ATOM 706 C CA . GLN A 1 94 ? -2.223 -2.91 3.535 1 96.56 94 GLN A CA 1
ATOM 707 C C . GLN A 1 94 ? -1.58 -3.479 2.273 1 96.56 94 GLN A C 1
ATOM 709 O O . GLN A 1 94 ? -2.021 -4.508 1.756 1 96.56 94 GLN A O 1
ATOM 714 N N . VAL A 1 95 ? -0.602 -2.771 1.811 1 98 95 VAL A N 1
ATOM 715 C CA . VAL A 1 95 ? 0.235 -3.24 0.711 1 98 95 VAL A CA 1
ATOM 716 C C . VAL A 1 95 ? 1.704 -3.201 1.127 1 98 95 VAL A C 1
ATOM 718 O O . VAL A 1 95 ? 2.162 -2.223 1.72 1 98 95 VAL A O 1
ATOM 721 N N . ARG A 1 96 ? 2.422 -4.219 0.863 1 96.31 96 ARG A N 1
ATOM 722 C CA . ARG A 1 96 ? 3.838 -4.223 1.21 1 96.31 96 ARG A CA 1
ATOM 723 C C . ARG A 1 96 ? 4.664 -4.918 0.132 1 96.31 96 ARG A C 1
ATOM 725 O O . ARG A 1 96 ? 4.219 -5.902 -0.459 1 96.31 96 ARG A O 1
ATOM 732 N N . GLY A 1 97 ? 5.848 -4.387 -0.053 1 96.31 97 GLY A N 1
ATOM 733 C CA . GLY A 1 97 ? 6.812 -5.012 -0.941 1 96.31 97 GLY A CA 1
ATOM 734 C C . GLY A 1 97 ? 7.75 -5.969 -0.226 1 96.31 97 GLY A C 1
ATOM 735 O O . GLY A 1 97 ? 8.188 -5.691 0.892 1 96.31 97 GLY A O 1
ATOM 736 N N . VAL A 1 98 ? 8.008 -7.047 -0.836 1 93.44 98 VAL A N 1
ATOM 737 C CA . VAL A 1 98 ? 8.945 -8.039 -0.312 1 93.44 98 VAL A CA 1
ATOM 738 C C . VAL A 1 98 ? 9.93 -8.445 -1.405 1 93.44 98 VAL A C 1
ATOM 740 O O . VAL A 1 98 ? 9.516 -8.859 -2.494 1 93.44 98 VAL A O 1
ATOM 743 N N . LEU A 1 99 ? 11.109 -8.297 -1.339 1 88.25 99 LEU A N 1
ATOM 744 C CA . LEU A 1 99 ? 12.102 -8.664 -2.338 1 88.25 99 LEU A CA 1
ATOM 745 C C . LEU A 1 99 ? 12.641 -10.07 -2.072 1 88.25 99 LEU A C 1
ATOM 747 O O . LEU A 1 99 ? 12.602 -10.93 -2.951 1 88.25 99 LEU A O 1
ATOM 751 N N . THR A 1 100 ? 13.57 -10.18 -0.973 1 75.88 100 THR A N 1
ATOM 752 C CA . THR A 1 100 ? 14.148 -11.484 -0.669 1 75.88 100 THR A CA 1
ATOM 753 C C . THR A 1 100 ? 13.883 -11.867 0.783 1 75.88 100 THR A C 1
ATOM 755 O O . THR A 1 100 ? 13.586 -11.008 1.615 1 75.88 100 THR A O 1
ATOM 758 N N . GLY A 1 101 ? 13.664 -13.188 0.891 1 73.31 101 GLY A N 1
ATOM 759 C CA . GLY A 1 101 ? 13.516 -13.672 2.252 1 73.31 101 GLY A CA 1
ATOM 760 C C . GLY A 1 101 ? 14.836 -13.789 2.994 1 73.31 101 GLY A C 1
ATOM 761 O O . GLY A 1 101 ? 15.906 -13.68 2.391 1 73.31 101 GLY A O 1
ATOM 762 N N . LYS A 1 102 ? 14.695 -13.75 4.273 1 74.81 102 LYS A N 1
ATOM 763 C CA . LYS A 1 102 ? 15.852 -13.93 5.141 1 74.81 102 LYS A CA 1
ATOM 764 C C . LYS A 1 102 ? 16.359 -15.367 5.074 1 74.81 102 LYS A C 1
ATOM 766 O O . LYS A 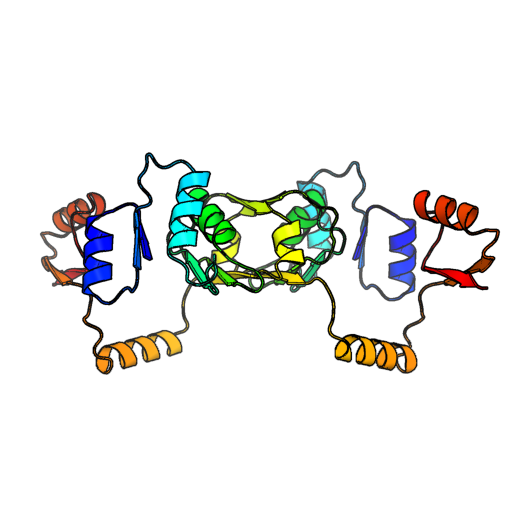1 102 ? 15.609 -16.281 4.734 1 74.81 102 LYS A O 1
ATOM 771 N N . ILE A 1 103 ? 17.609 -15.523 5.273 1 75.44 103 ILE A N 1
ATOM 772 C CA . ILE A 1 103 ? 18.234 -16.844 5.246 1 75.44 103 ILE A CA 1
ATOM 773 C C . ILE A 1 103 ? 17.5 -17.781 6.207 1 75.44 103 ILE A C 1
ATOM 775 O O . ILE A 1 103 ? 17.344 -18.969 5.922 1 75.44 103 ILE A O 1
ATOM 779 N N . ASN A 1 104 ? 17.156 -17.219 7.277 1 83.19 104 ASN A N 1
ATOM 780 C CA . ASN A 1 104 ? 16.438 -18.031 8.242 1 83.19 104 ASN A CA 1
ATOM 781 C C . ASN A 1 104 ? 15.117 -18.547 7.66 1 83.19 104 ASN A C 1
ATOM 783 O O . ASN A 1 104 ? 14.711 -19.672 7.938 1 83.19 104 ASN A O 1
ATOM 787 N N . GLN A 1 105 ? 14.516 -17.719 6.871 1 78.69 105 GLN A N 1
ATOM 788 C CA . GLN A 1 105 ? 13.289 -18.156 6.207 1 78.69 105 GLN A CA 1
ATOM 789 C C . GLN A 1 105 ? 13.578 -19.25 5.176 1 78.69 105 GLN A C 1
ATOM 791 O O . GLN A 1 105 ? 12.781 -20.172 5.012 1 78.69 105 GLN A O 1
ATOM 796 N N . LEU A 1 106 ? 14.711 -19.031 4.578 1 78.81 106 LEU A N 1
ATOM 797 C CA . LEU A 1 106 ? 15.109 -20.062 3.627 1 78.81 106 LEU A CA 1
ATOM 798 C C . LEU A 1 106 ? 15.367 -21.391 4.34 1 78.81 106 LEU A C 1
ATOM 800 O O . LEU A 1 106 ? 14.953 -22.453 3.857 1 78.81 106 LEU A O 1
ATOM 804 N N . ARG A 1 107 ? 15.938 -21.281 5.422 1 78.44 107 ARG A N 1
ATOM 805 C CA . ARG A 1 107 ? 16.203 -22.484 6.211 1 78.44 107 ARG A CA 1
ATOM 806 C C . ARG A 1 107 ? 14.898 -23.141 6.656 1 78.44 107 ARG A C 1
ATOM 808 O O . ARG A 1 107 ? 14.75 -24.359 6.562 1 78.44 107 ARG A O 1
ATOM 815 N N . GLU A 1 108 ? 14.055 -22.312 7.062 1 80.81 108 GLU A N 1
ATOM 816 C CA . GLU A 1 108 ? 12.75 -22.812 7.477 1 80.81 108 GLU A CA 1
ATOM 817 C C . GLU A 1 108 ? 12.023 -23.484 6.316 1 80.81 108 GLU A C 1
ATOM 819 O O . GLU A 1 108 ? 11.391 -24.531 6.492 1 80.81 108 GLU A O 1
ATOM 824 N N . LEU A 1 109 ? 12.172 -22.828 5.27 1 77.12 109 LEU A N 1
ATOM 825 C CA . LEU A 1 109 ? 11.523 -23.375 4.082 1 77.12 109 LEU A CA 1
ATOM 826 C C . LEU A 1 109 ? 12.133 -24.734 3.713 1 77.12 109 LEU A C 1
ATOM 828 O O . LEU A 1 109 ? 11.406 -25.672 3.383 1 77.12 109 LEU A O 1
ATOM 832 N N . VAL A 1 110 ? 13.375 -24.734 3.793 1 76.56 110 VAL A N 1
ATOM 833 C CA . VAL A 1 110 ? 14.07 -25.984 3.467 1 76.56 110 VAL A CA 1
ATOM 834 C C . VAL A 1 110 ? 13.68 -27.062 4.465 1 76.56 110 VAL A C 1
ATOM 836 O O . VAL A 1 110 ? 13.438 -28.219 4.078 1 76.56 110 VAL A O 1
ATOM 839 N N . ASP A 1 111 ? 13.594 -26.688 5.664 1 80.62 111 ASP A N 1
ATOM 840 C CA . ASP A 1 111 ? 13.195 -27.625 6.707 1 80.62 111 ASP A CA 1
ATOM 841 C C . ASP A 1 111 ? 11.766 -28.109 6.484 1 80.62 111 ASP A C 1
ATOM 843 O O . ASP A 1 111 ? 11.484 -29.297 6.645 1 80.62 111 ASP A O 1
ATOM 847 N N . LEU A 1 112 ? 10.945 -27.203 6.125 1 78.75 112 LEU A N 1
ATOM 848 C CA . LEU A 1 112 ? 9.562 -27.562 5.84 1 78.75 112 LEU A CA 1
ATOM 849 C C . LEU A 1 112 ? 9.492 -28.5 4.641 1 78.75 112 LEU A C 1
ATOM 851 O O . LEU A 1 112 ? 8.727 -29.469 4.656 1 78.75 112 LEU A O 1
ATOM 855 N N . ALA A 1 113 ? 10.242 -28.109 3.732 1 74.06 113 ALA A N 1
ATOM 856 C CA . ALA A 1 113 ? 10.266 -28.938 2.527 1 74.06 113 ALA A CA 1
ATOM 857 C C . ALA A 1 113 ? 10.797 -30.344 2.826 1 74.06 113 ALA A C 1
ATOM 859 O O . ALA A 1 113 ? 10.328 -31.328 2.246 1 74.06 113 ALA A O 1
ATOM 860 N N . ALA A 1 114 ? 11.695 -30.359 3.701 1 73.69 114 ALA A N 1
ATOM 861 C CA . ALA A 1 114 ? 12.312 -31.625 4.062 1 73.69 114 ALA A CA 1
ATOM 862 C C . ALA A 1 114 ? 11.352 -32.5 4.883 1 73.69 114 ALA A C 1
ATOM 864 O O . ALA A 1 114 ? 11.375 -33.719 4.785 1 73.69 114 ALA A O 1
ATOM 865 N N . HIS A 1 115 ? 10.625 -31.766 5.668 1 72.38 115 HIS A N 1
ATOM 866 C CA . HIS A 1 115 ? 9.797 -32.5 6.605 1 72.38 115 HIS A CA 1
ATOM 867 C C . HIS A 1 115 ? 8.344 -32.562 6.145 1 72.38 115 HIS A C 1
ATOM 869 O O . HIS A 1 115 ? 7.578 -33.406 6.586 1 72.38 115 HIS A O 1
ATOM 875 N N . ALA A 1 116 ? 8.047 -31.375 5.633 1 63.47 116 ALA A N 1
ATOM 876 C CA . ALA A 1 116 ? 6.637 -31.297 5.258 1 63.47 116 ALA A CA 1
ATOM 877 C C . ALA A 1 116 ? 6.359 -32.125 3.998 1 63.47 116 ALA A C 1
ATOM 879 O O . ALA A 1 116 ? 7.254 -32.344 3.182 1 63.47 116 ALA A O 1
ATOM 880 N N . GLN A 1 117 ? 5.426 -32.875 4.004 1 60.31 117 GLN A N 1
ATOM 881 C CA . GLN A 1 117 ? 4.914 -33.625 2.867 1 60.31 117 GLN A CA 1
ATOM 882 C C . GLN A 1 117 ? 4.648 -32.719 1.673 1 60.31 117 GLN A C 1
ATOM 884 O O . GLN A 1 117 ? 3.59 -32.781 1.046 1 60.31 117 GLN A O 1
ATOM 889 N N . PHE A 1 118 ? 5.461 -31.688 1.54 1 63.38 118 PHE A N 1
ATOM 890 C CA . PHE A 1 118 ? 5.215 -30.953 0.302 1 63.38 118 PHE A CA 1
ATOM 891 C C . PHE A 1 118 ? 5.992 -31.578 -0.854 1 63.38 118 PHE A C 1
ATOM 893 O O . PHE A 1 118 ? 7.121 -32.031 -0.673 1 63.38 118 PHE A O 1
ATOM 900 N N . SER A 1 119 ? 5.277 -31.938 -1.803 1 64.5 119 SER A N 1
ATOM 901 C CA . SER A 1 119 ? 5.953 -32.469 -2.982 1 64.5 119 SER A CA 1
ATOM 902 C C . SER A 1 119 ? 6.668 -31.359 -3.756 1 64.5 119 SER A C 1
ATOM 904 O O . SER A 1 119 ? 6.105 -30.297 -3.977 1 64.5 119 SER A O 1
ATOM 906 N N . ALA A 1 120 ? 7.965 -31.5 -3.748 1 67.75 120 ALA A N 1
ATOM 907 C CA . ALA A 1 120 ? 8.703 -30.578 -4.617 1 67.75 120 ALA A CA 1
ATOM 908 C C . ALA A 1 120 ? 8.047 -30.484 -5.992 1 67.75 120 ALA A C 1
ATOM 910 O O . ALA A 1 120 ? 7.41 -31.438 -6.453 1 67.75 120 ALA A O 1
ATOM 911 N N . PRO A 1 121 ? 8.078 -29.219 -6.484 1 70.75 121 PRO A N 1
ATOM 912 C CA . PRO A 1 121 ? 7.57 -29.172 -7.855 1 70.75 121 PRO A CA 1
ATOM 913 C C . PRO A 1 121 ? 8.297 -30.125 -8.797 1 70.75 121 PRO A C 1
ATOM 915 O O . PRO A 1 121 ? 9.406 -30.562 -8.5 1 70.75 121 PRO A O 1
ATOM 918 N N . PRO A 1 122 ? 7.648 -30.5 -9.82 1 74.06 122 PRO A N 1
ATOM 919 C CA . PRO A 1 122 ? 8.336 -31.344 -10.812 1 74.06 122 PRO A CA 1
ATOM 920 C C . PRO A 1 122 ? 9.656 -30.734 -11.273 1 74.06 122 PRO A C 1
ATOM 922 O O . PRO A 1 122 ? 9.766 -29.516 -11.438 1 74.06 122 PRO A O 1
ATOM 925 N N . MET A 1 123 ? 10.648 -31.578 -11.18 1 78.81 123 MET A N 1
ATOM 926 C CA . MET A 1 123 ? 11.969 -31.141 -11.625 1 78.81 123 MET A CA 1
ATOM 927 C C . MET A 1 123 ? 12.375 -31.859 -12.906 1 78.81 123 MET A C 1
ATOM 929 O O . MET A 1 123 ? 12.211 -33.062 -13.023 1 78.81 123 MET A O 1
ATOM 933 N N . THR A 1 124 ? 12.672 -31.031 -13.945 1 81.94 124 THR A N 1
ATOM 934 C CA . THR A 1 124 ? 13.227 -31.578 -15.18 1 81.94 124 THR A CA 1
ATOM 935 C C . THR A 1 124 ? 14.727 -31.312 -15.258 1 81.94 124 THR A C 1
ATOM 937 O O . THR A 1 124 ? 15.172 -30.172 -15.102 1 81.94 124 THR A O 1
ATOM 940 N N . PHE A 1 125 ? 15.438 -32.344 -15.445 1 89.12 125 PHE A N 1
ATOM 941 C CA . PHE A 1 125 ? 16.891 -32.25 -15.461 1 89.12 125 PHE A CA 1
ATOM 942 C C . PHE A 1 125 ? 17.422 -32.156 -16.891 1 89.12 125 PHE A C 1
ATOM 944 O O . PHE A 1 125 ? 16.922 -32.875 -17.766 1 89.12 125 PHE A O 1
ATOM 951 N N . PHE A 1 126 ? 18.344 -31.203 -17.078 1 88.75 126 PHE A N 1
ATOM 952 C CA . PHE A 1 126 ? 19.016 -31.047 -18.359 1 88.75 126 PHE A CA 1
ATOM 953 C C . PHE A 1 126 ? 20.531 -31.094 -18.172 1 88.75 126 PHE A C 1
ATOM 955 O O . PHE A 1 126 ? 21.047 -30.75 -17.109 1 88.75 126 PHE A O 1
ATOM 962 N N . LYS A 1 127 ? 21.219 -31.547 -19.219 1 90.81 127 LYS A N 1
ATOM 963 C CA . LYS A 1 127 ? 22.672 -31.406 -19.266 1 90.81 127 LYS A CA 1
ATOM 964 C C . LYS A 1 127 ? 23.094 -30 -19.672 1 90.81 127 LYS A C 1
ATOM 966 O O . LYS A 1 127 ? 22.297 -29.266 -20.266 1 90.81 127 LYS A O 1
ATOM 971 N N . LEU A 1 128 ? 24.219 -29.641 -19.266 1 88.69 128 LEU A N 1
ATOM 972 C CA . LEU A 1 128 ? 24.734 -28.312 -19.594 1 88.69 128 LEU A CA 1
ATOM 973 C C . LEU A 1 128 ? 24.672 -28.062 -21.094 1 88.69 128 LEU A C 1
ATOM 975 O O . LEU A 1 128 ? 24.344 -26.953 -21.516 1 88.69 128 LEU A O 1
A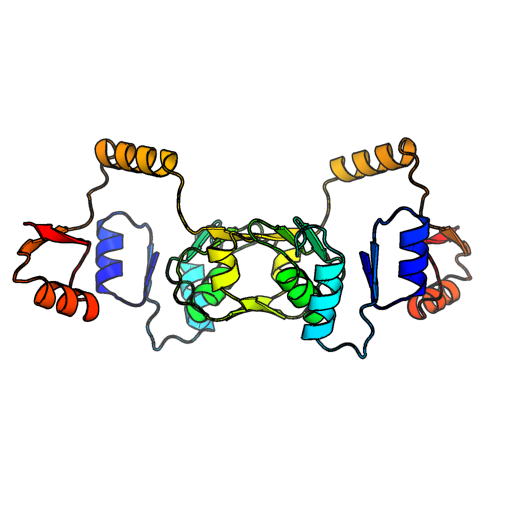TOM 979 N N . GLU A 1 129 ? 24.953 -29.109 -21.844 1 90.44 129 GLU A N 1
ATOM 980 C CA . GLU A 1 129 ? 24.953 -28.969 -23.297 1 90.44 129 GLU A CA 1
ATOM 981 C C . GLU A 1 129 ? 23.562 -28.656 -23.828 1 90.44 129 GLU A C 1
ATOM 983 O O . GLU A 1 129 ? 23.422 -28.156 -24.938 1 90.44 129 GLU A O 1
ATOM 988 N N . ASP A 1 130 ? 22.609 -28.953 -22.953 1 90 130 ASP A N 1
ATOM 989 C CA . ASP A 1 130 ? 21.234 -28.766 -23.391 1 90 130 ASP A CA 1
ATOM 990 C C . ASP A 1 130 ? 20.625 -27.516 -22.75 1 90 130 ASP A C 1
ATOM 992 O O . ASP A 1 130 ? 19.406 -27.359 -22.703 1 90 130 ASP A O 1
ATOM 996 N N . ALA A 1 131 ? 21.516 -26.703 -22.281 1 86.62 131 ALA A N 1
ATOM 997 C CA . ALA A 1 131 ? 21.062 -25.516 -21.562 1 86.62 131 ALA A CA 1
ATOM 998 C C . ALA A 1 131 ? 20.219 -24.625 -22.453 1 86.62 131 ALA A C 1
ATOM 1000 O O . ALA A 1 131 ? 19.203 -24.078 -22 1 86.62 131 ALA A O 1
ATOM 1001 N N . PHE A 1 132 ? 20.609 -24.516 -23.641 1 86.44 132 PHE A N 1
ATOM 1002 C CA . PHE A 1 132 ? 19.875 -23.656 -24.562 1 86.44 132 PHE A CA 1
ATOM 1003 C C . PHE A 1 132 ? 18.484 -24.219 -24.828 1 86.44 132 PHE A C 1
ATOM 1005 O O . PHE A 1 132 ? 17.5 -23.469 -24.891 1 86.44 132 PHE A O 1
ATOM 1012 N N . LYS A 1 133 ? 18.438 -25.469 -25.016 1 87.69 133 LYS A N 1
ATOM 1013 C CA . LYS A 1 133 ? 17.156 -26.125 -25.203 1 87.69 133 LYS A CA 1
ATOM 1014 C C . LYS A 1 133 ? 16.234 -25.906 -24 1 87.69 133 LYS A C 1
ATOM 1016 O O . LYS A 1 133 ? 15.047 -25.625 -24.156 1 87.69 133 LYS A O 1
ATOM 1021 N N . ALA A 1 134 ? 16.812 -26.094 -22.828 1 85.31 134 ALA A N 1
ATOM 1022 C CA . ALA A 1 134 ? 16.062 -25.891 -21.594 1 85.31 134 ALA A CA 1
ATOM 1023 C C . ALA A 1 134 ? 15.5 -24.469 -21.516 1 85.31 134 ALA A C 1
ATOM 1025 O O . ALA A 1 134 ? 14.336 -24.281 -21.156 1 85.31 134 ALA A O 1
ATOM 1026 N N . MET A 1 135 ? 16.297 -23.547 -21.875 1 85.75 135 MET A N 1
ATOM 1027 C CA . MET A 1 135 ? 15.891 -22.141 -21.844 1 85.75 135 MET A CA 1
ATOM 1028 C C . MET A 1 135 ? 14.75 -21.859 -22.812 1 85.75 135 MET A C 1
ATOM 1030 O O . MET A 1 135 ? 13.828 -21.109 -22.5 1 85.75 135 MET A O 1
ATOM 1034 N N . CYS A 1 136 ? 14.773 -22.5 -23.969 1 84.38 136 CYS A N 1
ATOM 1035 C CA . CYS A 1 136 ? 13.711 -22.359 -24.953 1 84.38 136 CYS A CA 1
ATOM 1036 C C . CYS A 1 136 ? 12.398 -22.938 -24.438 1 84.38 136 CYS A C 1
ATOM 1038 O O . CYS A 1 136 ? 11.336 -22.344 -24.625 1 84.38 136 CYS A O 1
ATOM 1040 N N . LEU A 1 137 ? 12.523 -24 -23.734 1 81.38 137 LEU A N 1
ATOM 1041 C CA . LEU A 1 137 ? 11.336 -24.656 -23.203 1 81.38 137 LEU A CA 1
ATOM 1042 C C . LEU A 1 137 ? 10.688 -23.797 -22.109 1 81.38 137 LEU A C 1
ATOM 1044 O O . LEU A 1 137 ? 9.461 -23.703 -22.031 1 81.38 137 LEU A O 1
ATOM 1048 N N . ILE A 1 138 ? 11.539 -23.219 -21.312 1 76.5 138 ILE A N 1
ATOM 1049 C CA . ILE A 1 138 ? 11.047 -22.359 -20.25 1 76.5 138 ILE A CA 1
ATOM 1050 C C . ILE A 1 138 ? 10.359 -21.141 -20.859 1 76.5 138 ILE A C 1
ATOM 1052 O O . ILE A 1 138 ? 9.25 -20.766 -20.453 1 76.5 138 ILE A O 1
ATOM 1056 N N . ARG A 1 139 ? 11.047 -20.594 -21.797 1 72.75 139 ARG A N 1
ATOM 1057 C CA . ARG A 1 139 ? 10.516 -19.422 -22.469 1 72.75 139 ARG A CA 1
ATOM 1058 C C . ARG A 1 139 ? 9.148 -19.703 -23.094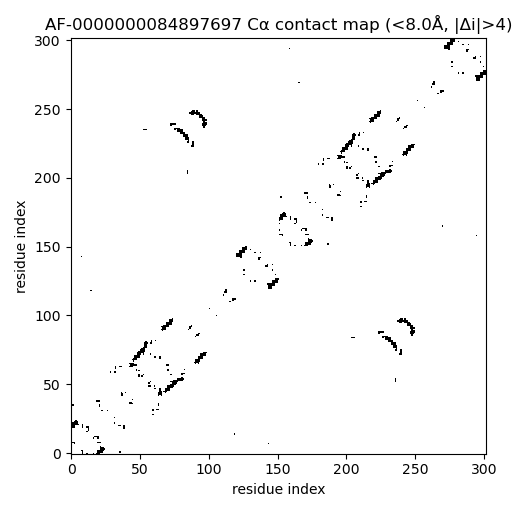 1 72.75 139 ARG A C 1
ATOM 1060 O O . ARG A 1 139 ? 8.25 -18.859 -23.016 1 72.75 139 ARG A O 1
ATOM 1067 N N . ASP A 1 140 ? 9.086 -20.922 -23.609 1 76.44 140 ASP A N 1
ATOM 1068 C CA . ASP A 1 140 ? 7.871 -21.312 -24.312 1 76.44 140 ASP A CA 1
ATOM 1069 C C . ASP A 1 140 ? 6.812 -21.828 -23.359 1 76.44 140 ASP A C 1
ATOM 1071 O O . ASP A 1 140 ? 5.738 -22.266 -23.781 1 76.44 140 ASP A O 1
ATOM 1075 N N . GLY A 1 141 ? 7.184 -21.844 -22.109 1 73.69 141 GLY A N 1
ATOM 1076 C CA . GLY A 1 141 ? 6.242 -22.297 -21.094 1 73.69 141 GLY A CA 1
ATOM 1077 C C . GLY A 1 141 ? 6.023 -23.797 -21.109 1 73.69 141 GLY A C 1
ATOM 1078 O O . GLY A 1 141 ? 4.953 -24.281 -20.734 1 73.69 141 GLY A O 1
ATOM 1079 N N . LYS A 1 142 ? 6.969 -24.484 -21.594 1 73.31 142 LYS A N 1
ATOM 1080 C CA . LYS A 1 142 ? 6.801 -25.922 -21.812 1 73.31 142 LYS A CA 1
ATOM 1081 C C . LYS A 1 142 ? 7.406 -26.719 -20.656 1 73.31 142 LYS A C 1
ATOM 1083 O O . LYS A 1 142 ? 7.527 -27.938 -20.734 1 73.31 142 LYS A O 1
ATOM 1088 N N . VAL A 1 143 ? 7.934 -26.094 -19.688 1 71.25 143 VAL A N 1
ATOM 1089 C CA . VAL A 1 143 ? 8.492 -26.781 -18.531 1 71.25 143 VAL A CA 1
ATOM 1090 C C . VAL A 1 143 ? 7.625 -26.484 -17.297 1 71.2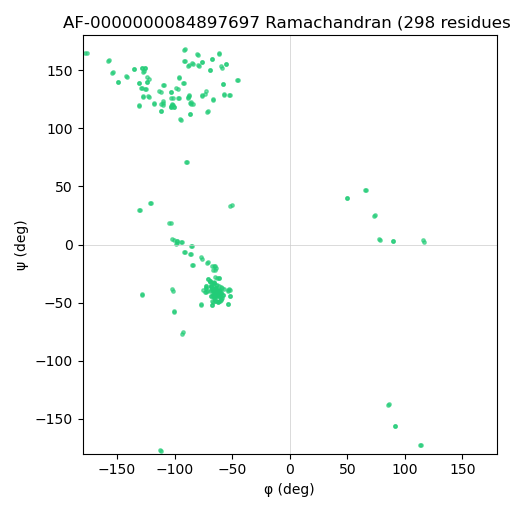5 143 VAL A C 1
ATOM 1092 O O . VAL A 1 143 ? 7.297 -25.328 -17.016 1 71.25 143 VAL A O 1
ATOM 1095 N N . GLN A 1 144 ? 7.109 -27.641 -16.75 1 71.5 144 GLN A N 1
ATOM 1096 C CA . GLN A 1 144 ? 6.406 -27.531 -15.477 1 71.5 144 GLN A CA 1
ATOM 1097 C C . GLN A 1 144 ? 7.371 -27.656 -14.305 1 71.5 144 GLN A C 1
ATOM 1099 O O . GLN A 1 144 ? 8.227 -28.547 -14.281 1 71.5 144 GLN A O 1
ATOM 1104 N N . GLY A 1 145 ? 7.277 -26.719 -13.469 1 74.75 145 GLY A N 1
ATOM 1105 C CA . GLY A 1 145 ? 8.172 -26.781 -12.32 1 74.75 145 GLY A CA 1
ATOM 1106 C C . GLY A 1 145 ? 9.531 -26.172 -12.594 1 74.75 145 GLY A C 1
ATOM 1107 O O . GLY A 1 145 ? 9.633 -25.094 -13.18 1 74.75 145 GLY A O 1
ATOM 1108 N N . ARG A 1 146 ? 10.633 -26.891 -12.086 1 76.12 146 ARG A N 1
ATOM 1109 C CA . ARG A 1 146 ? 11.984 -26.328 -12.164 1 76.12 146 ARG A CA 1
ATOM 1110 C C . ARG A 1 146 ? 12.844 -27.125 -13.133 1 76.12 146 ARG A C 1
ATOM 1112 O O . ARG A 1 146 ? 12.797 -28.359 -13.148 1 76.12 146 ARG A O 1
ATOM 1119 N N . CYS A 1 147 ? 13.492 -26.359 -14 1 76.69 147 CYS A N 1
ATOM 1120 C CA . CYS A 1 147 ? 14.547 -26.938 -14.82 1 76.69 147 CYS A CA 1
ATOM 1121 C C . CYS A 1 147 ? 15.891 -26.875 -14.117 1 76.69 147 CYS A C 1
ATOM 1123 O O . CYS A 1 147 ? 16.297 -25.812 -13.641 1 76.69 147 CYS A O 1
ATOM 1125 N N . ILE A 1 148 ? 16.531 -28.047 -14.008 1 85.38 148 ILE A N 1
ATOM 1126 C CA . ILE A 1 148 ? 17.812 -28.141 -13.305 1 85.38 148 ILE A CA 1
ATOM 1127 C C . ILE A 1 148 ? 18.906 -28.594 -14.281 1 85.38 148 ILE A C 1
ATOM 1129 O O . ILE A 1 148 ? 18.75 -29.594 -14.977 1 85.38 148 ILE A O 1
ATOM 1133 N N . ILE A 1 149 ? 19.906 -27.719 -14.383 1 84.75 149 ILE A N 1
ATOM 1134 C CA . ILE A 1 149 ? 21.078 -28.125 -15.164 1 84.75 149 ILE A CA 1
ATOM 1135 C C . ILE A 1 149 ? 22.016 -28.938 -14.289 1 84.75 149 ILE A C 1
ATOM 1137 O O . ILE A 1 149 ? 22.484 -28.469 -13.25 1 84.75 149 ILE A O 1
ATOM 1141 N N . LYS A 1 150 ? 22.266 -30.125 -14.703 1 85.88 150 LYS A N 1
ATOM 1142 C CA . LYS A 1 150 ? 23.188 -31.016 -13.984 1 85.88 150 LYS A CA 1
ATOM 1143 C C . LYS A 1 150 ? 24.531 -31.094 -14.68 1 85.88 150 LYS A C 1
ATOM 1145 O O . LYS A 1 150 ? 24.609 -31.234 -15.906 1 85.88 150 LYS A O 1
ATOM 1150 N N . PHE A 1 151 ? 25.656 -30.688 -14.047 1 75.88 151 PHE A N 1
ATOM 1151 C CA . PHE A 1 151 ? 26.984 -30.812 -14.641 1 75.88 151 PHE A CA 1
ATOM 1152 C C . PHE A 1 151 ? 27.906 -31.641 -13.758 1 75.88 151 PHE A C 1
ATOM 1154 O O . PHE A 1 151 ? 27.656 -31.781 -12.555 1 75.88 151 PHE A O 1
ATOM 1161 N N . MET B 1 1 ? 6.789 18.828 8.391 1 94.88 1 MET B N 1
ATOM 1162 C CA . MET B 1 1 ? 5.395 18.891 7.953 1 94.88 1 MET B CA 1
ATOM 1163 C C . MET B 1 1 ? 5.277 19.594 6.602 1 94.88 1 MET B C 1
ATOM 1165 O O . MET B 1 1 ? 5.945 20.594 6.367 1 94.88 1 MET B O 1
ATOM 1169 N N . ALA B 1 2 ? 4.5 18.969 5.73 1 97.25 2 ALA B N 1
ATOM 1170 C CA . ALA B 1 2 ? 4.23 19.609 4.445 1 97.25 2 ALA B CA 1
ATOM 1171 C C . ALA B 1 2 ? 2.777 20.078 4.359 1 97.25 2 ALA B C 1
ATOM 1173 O O . ALA B 1 2 ? 1.868 19.375 4.82 1 97.25 2 ALA B O 1
ATOM 1174 N N . ASP B 1 3 ? 2.555 21.281 3.832 1 94.75 3 ASP B N 1
ATOM 1175 C CA . ASP B 1 3 ? 1.228 21.875 3.693 1 94.75 3 ASP B CA 1
ATOM 1176 C C . ASP B 1 3 ? 1.216 22.938 2.604 1 94.75 3 ASP B C 1
ATOM 1178 O O . ASP B 1 3 ? 2.268 23.469 2.23 1 94.75 3 ASP B O 1
ATOM 1182 N N . ILE B 1 4 ? 0.042 23.219 2.092 1 94.5 4 ILE B N 1
ATOM 1183 C CA . ILE B 1 4 ? -0.094 24.25 1.075 1 94.5 4 ILE B CA 1
ATOM 1184 C C . ILE B 1 4 ? -0.229 25.625 1.744 1 94.5 4 ILE B C 1
ATOM 1186 O O . ILE B 1 4 ? -0.043 26.656 1.1 1 94.5 4 ILE B O 1
ATOM 1190 N N . ASN B 1 5 ? -0.57 25.609 3.053 1 91.44 5 ASN B N 1
ATOM 1191 C CA . ASN B 1 5 ? -0.845 26.844 3.785 1 91.44 5 ASN B CA 1
ATOM 1192 C C . ASN B 1 5 ? 0.346 27.266 4.641 1 91.44 5 ASN B C 1
ATOM 1194 O O . ASN B 1 5 ? 0.675 26.594 5.625 1 91.44 5 ASN B O 1
ATOM 1198 N N . GLU B 1 6 ? 0.853 28.453 4.301 1 93.06 6 GLU B N 1
ATOM 1199 C CA . GLU B 1 6 ? 2.02 28.969 5.012 1 93.06 6 GLU B CA 1
ATOM 1200 C C . GLU B 1 6 ? 1.709 29.203 6.488 1 93.06 6 GLU B C 1
ATOM 1202 O O . GLU B 1 6 ? 2.568 29 7.348 1 93.06 6 GLU B O 1
ATOM 1207 N N . LYS B 1 7 ? 0.564 29.672 6.742 1 88.81 7 LYS B N 1
ATOM 1208 C CA . LYS B 1 7 ? 0.184 29.953 8.125 1 88.81 7 LYS B CA 1
ATOM 1209 C C . LYS B 1 7 ? 0.195 28.672 8.961 1 88.81 7 LYS B C 1
ATOM 1211 O O . LYS B 1 7 ? 0.633 28.688 10.117 1 88.81 7 LYS B O 1
ATOM 1216 N N . SER B 1 8 ? -0.259 27.641 8.383 1 88.31 8 SER B N 1
ATOM 1217 C CA . SER B 1 8 ? -0.259 26.344 9.07 1 88.31 8 SER B CA 1
ATOM 1218 C C . SER B 1 8 ? 1.162 25.875 9.352 1 88.31 8 SER B C 1
ATOM 1220 O O . SER B 1 8 ? 1.434 25.312 10.414 1 88.31 8 SER B O 1
ATOM 1222 N N . LEU B 1 9 ? 2.023 26.062 8.453 1 94.19 9 LEU B N 1
ATOM 1223 C CA . LEU B 1 9 ? 3.412 25.656 8.602 1 94.19 9 LEU B CA 1
ATOM 1224 C C . LEU B 1 9 ? 4.109 26.469 9.695 1 94.19 9 LEU B C 1
ATOM 1226 O O . LEU B 1 9 ? 4.93 25.938 10.438 1 94.19 9 LEU B O 1
ATOM 1230 N N . LYS B 1 10 ? 3.783 27.766 9.742 1 92.38 10 LYS B N 1
ATOM 1231 C CA . LYS B 1 10 ? 4.328 28.609 10.805 1 92.38 10 LYS B CA 1
ATOM 1232 C C . LYS B 1 10 ? 3.908 28.094 12.18 1 92.38 10 LYS B C 1
ATOM 1234 O O . LYS B 1 10 ? 4.73 28.016 13.094 1 92.38 10 LYS B O 1
ATOM 1239 N N . VAL B 1 11 ? 2.654 27.734 12.219 1 86 11 VAL B N 1
ATOM 1240 C CA . VAL B 1 11 ? 2.131 27.203 13.469 1 86 11 VAL B CA 1
ATOM 1241 C C . VAL B 1 11 ? 2.861 25.906 13.828 1 86 11 VAL B C 1
ATOM 1243 O O . VAL B 1 11 ? 3.223 25.688 14.984 1 86 11 VAL B O 1
ATOM 1246 N N . ALA B 1 12 ? 3.092 25.047 12.867 1 89.62 12 ALA B N 1
ATOM 1247 C CA . ALA B 1 12 ? 3.783 23.766 13.086 1 89.62 12 ALA B CA 1
ATOM 1248 C C . ALA B 1 12 ? 5.195 24 13.617 1 89.62 12 ALA B C 1
ATOM 1250 O O . ALA B 1 12 ? 5.637 23.328 14.547 1 89.62 12 ALA B O 1
ATOM 1251 N N . MET B 1 13 ? 5.852 24.938 13.039 1 92 13 MET B N 1
ATOM 1252 C CA . MET B 1 13 ? 7.195 25.266 13.492 1 92 13 MET B CA 1
ATOM 1253 C C . MET B 1 13 ? 7.18 25.75 14.938 1 92 13 MET B C 1
ATOM 1255 O O . MET B 1 13 ? 8.016 25.344 15.75 1 92 13 MET B O 1
ATOM 1259 N N . GLU B 1 14 ? 6.227 26.578 15.227 1 87.62 14 GLU B N 1
ATOM 1260 C CA . GLU B 1 14 ? 6.094 27.141 16.562 1 87.62 14 GLU B CA 1
ATOM 1261 C C . GLU B 1 14 ? 5.77 26.047 17.594 1 87.62 14 GLU B C 1
ATOM 1263 O O . GLU B 1 14 ? 6.078 26.188 18.781 1 87.62 14 GLU B O 1
ATOM 1268 N N . ARG B 1 15 ? 5.246 25 17.078 1 84.31 15 ARG B N 1
ATOM 1269 C CA . ARG B 1 15 ? 4.793 23.953 17.969 1 84.31 15 ARG B CA 1
ATOM 1270 C C . ARG B 1 15 ? 5.801 22.812 18.031 1 84.31 15 ARG B C 1
ATOM 1272 O O . ARG B 1 15 ? 5.504 21.734 18.562 1 84.31 15 ARG B O 1
ATOM 1279 N N . GLY B 1 16 ? 6.945 22.969 17.359 1 87.81 16 GLY B N 1
ATOM 1280 C CA . GLY B 1 16 ? 8.039 22.047 17.594 1 87.81 16 GLY B CA 1
ATOM 1281 C C . GLY B 1 16 ? 8.391 21.219 16.375 1 87.81 16 GLY B C 1
ATOM 1282 O O . GLY B 1 16 ? 9.203 20.297 16.453 1 87.81 16 GLY B O 1
ATOM 1283 N N . ALA B 1 17 ? 7.793 21.422 15.266 1 91.69 17 ALA B N 1
ATOM 1284 C CA . ALA B 1 17 ? 8.234 20.734 14.055 1 91.69 17 ALA B CA 1
ATOM 1285 C C . ALA B 1 17 ? 9.695 21.047 13.75 1 91.69 17 ALA B C 1
ATOM 1287 O O . ALA B 1 17 ? 10.141 22.188 13.906 1 91.69 17 ALA B O 1
ATOM 1288 N N . ASP B 1 18 ? 10.43 19.969 13.344 1 93.62 18 ASP B N 1
ATOM 1289 C CA . ASP B 1 18 ? 11.836 20.172 13.016 1 93.62 18 ASP B CA 1
ATOM 1290 C C . ASP B 1 18 ? 12 20.922 11.695 1 93.62 18 ASP B C 1
ATOM 1292 O O . ASP B 1 18 ? 12.922 21.719 11.539 1 93.62 18 ASP B O 1
ATOM 1296 N N . GLU B 1 19 ? 11.133 20.609 10.75 1 95.06 19 GLU B N 1
ATOM 1297 C CA . GLU B 1 19 ? 11.156 21.219 9.422 1 95.06 19 GLU B CA 1
ATOM 1298 C C . GLU B 1 19 ? 9.773 21.203 8.789 1 95.06 19 GLU B C 1
ATOM 1300 O O . GLU B 1 19 ? 8.945 20.344 9.102 1 95.06 19 GLU B O 1
ATOM 1305 N N . THR B 1 20 ? 9.586 22.219 8.016 1 96.75 20 THR B N 1
ATOM 1306 C CA . THR B 1 20 ? 8.344 22.281 7.262 1 96.75 20 THR B CA 1
ATOM 1307 C C . THR B 1 20 ? 8.609 22.516 5.777 1 96.75 20 THR B C 1
ATOM 1309 O O . THR B 1 20 ? 9.656 23.047 5.406 1 96.75 20 THR B O 1
ATOM 1312 N N . VAL B 1 21 ? 7.711 22.047 4.93 1 97.25 21 VAL B N 1
ATOM 1313 C CA . VAL B 1 21 ? 7.82 22.203 3.48 1 97.25 21 VAL B CA 1
ATOM 1314 C C . VAL B 1 21 ? 6.531 22.812 2.928 1 97.25 21 VAL B C 1
ATOM 1316 O O . VAL B 1 21 ? 5.441 22.281 3.154 1 97.25 21 VAL B O 1
ATOM 1319 N N . LEU B 1 22 ? 6.664 23.875 2.18 1 97 22 LEU B N 1
ATOM 1320 C CA . LEU B 1 22 ? 5.508 24.484 1.537 1 97 22 LEU B CA 1
ATOM 1321 C C . LEU B 1 22 ? 5.227 23.828 0.19 1 97 22 LEU B C 1
ATOM 1323 O O . LEU B 1 22 ? 6.039 23.922 -0.731 1 97 22 LEU B O 1
ATOM 1327 N N . TRP B 1 23 ? 4.074 23.125 0.148 1 96.75 23 TRP B N 1
ATOM 1328 C CA . TRP B 1 23 ? 3.6 22.562 -1.117 1 96.75 23 TRP B CA 1
ATOM 1329 C C . TRP B 1 23 ? 2.705 23.562 -1.844 1 96.75 23 TRP B C 1
ATOM 1331 O O . TRP B 1 23 ? 1.521 23.312 -2.062 1 96.75 23 TRP B O 1
ATOM 1341 N N . SER B 1 24 ? 3.307 24.594 -2.336 1 93.75 24 SER B N 1
ATOM 1342 C CA . SER B 1 24 ? 2.557 25.641 -3.037 1 93.75 24 SER B CA 1
ATOM 1343 C C . SER B 1 24 ? 1.819 25.062 -4.242 1 93.75 24 SER B C 1
ATOM 1345 O O . SER B 1 24 ? 2.264 24.078 -4.84 1 93.75 24 SER B O 1
ATOM 1347 N N . ARG B 1 25 ? 0.759 25.656 -4.633 1 88.06 25 ARG B N 1
ATOM 1348 C CA . ARG B 1 25 ? -0.068 25.172 -5.738 1 88.06 25 ARG B CA 1
ATOM 1349 C C . ARG B 1 25 ? 0.677 25.281 -7.066 1 88.06 25 ARG B C 1
ATOM 1351 O O . ARG B 1 25 ? 0.343 24.594 -8.031 1 88.06 25 ARG B O 1
ATOM 1358 N N . GLU B 1 26 ? 1.688 26.094 -7.059 1 91.31 26 GLU B N 1
ATOM 1359 C CA . GLU B 1 26 ? 2.441 26.344 -8.281 1 91.31 26 GLU B CA 1
ATOM 1360 C C . GLU B 1 26 ? 3.619 25.375 -8.406 1 91.31 26 GLU B C 1
ATOM 1362 O O . GLU B 1 26 ? 4.285 25.344 -9.445 1 91.31 26 GLU B O 1
ATOM 1367 N N . LEU B 1 27 ? 3.82 24.641 -7.422 1 91.88 27 LEU B N 1
ATOM 1368 C CA . LEU B 1 27 ? 4.984 23.766 -7.406 1 91.88 27 LEU B CA 1
ATOM 1369 C C . LEU B 1 27 ? 4.758 22.547 -8.305 1 91.88 27 LEU B C 1
ATOM 1371 O O . LEU B 1 27 ? 3.73 21.875 -8.203 1 91.88 27 LEU B O 1
ATOM 1375 N N . GLY B 1 28 ? 5.734 22.328 -9.195 1 93.25 28 GLY B N 1
ATOM 1376 C CA . GLY B 1 28 ? 5.688 21.094 -9.977 1 93.25 28 GLY B CA 1
ATOM 1377 C C . GLY B 1 28 ? 5.902 19.859 -9.141 1 93.25 28 GLY B C 1
ATOM 1378 O O . GLY B 1 28 ? 6.473 19.922 -8.047 1 93.25 28 GLY B O 1
ATOM 1379 N N . GLU B 1 29 ? 5.504 18.766 -9.625 1 93.94 29 GLU B N 1
ATOM 1380 C CA . GLU B 1 29 ? 5.57 17.5 -8.883 1 93.94 29 GLU B CA 1
ATOM 1381 C C . GLU B 1 29 ? 7.012 17.141 -8.531 1 93.94 29 GLU B C 1
ATOM 1383 O O . GLU B 1 29 ? 7.316 16.844 -7.379 1 93.94 29 GLU B O 1
ATOM 1388 N N . GLU B 1 30 ? 7.867 17.203 -9.477 1 94.75 30 GLU B N 1
ATOM 1389 C CA . GLU B 1 30 ? 9.258 16.844 -9.242 1 94.75 30 GLU B CA 1
ATOM 1390 C C . GLU B 1 30 ? 9.906 17.781 -8.227 1 94.75 30 GLU B C 1
ATOM 1392 O O . GLU B 1 30 ? 10.656 17.328 -7.355 1 94.75 30 GLU B O 1
ATOM 1397 N N . GLU B 1 31 ? 9.625 19.031 -8.383 1 95.62 31 GLU B N 1
ATOM 1398 C CA . GLU B 1 31 ? 10.164 20.016 -7.453 1 95.62 31 GLU B CA 1
ATOM 1399 C C . GLU B 1 31 ? 9.641 19.797 -6.039 1 95.62 31 GLU B C 1
ATOM 1401 O O . GLU B 1 31 ? 10.391 19.906 -5.066 1 95.62 31 GLU B O 1
ATOM 1406 N N . ALA B 1 32 ? 8.375 19.5 -5.922 1 96.25 32 ALA B N 1
ATOM 1407 C CA . ALA B 1 32 ? 7.766 19.234 -4.617 1 96.25 32 ALA B CA 1
ATOM 1408 C C . ALA B 1 32 ? 8.438 18.062 -3.924 1 96.25 32 ALA B C 1
ATOM 1410 O O . ALA B 1 32 ? 8.719 18.109 -2.725 1 96.25 32 ALA B O 1
ATOM 1411 N N . ILE B 1 33 ? 8.711 17.062 -4.715 1 95.25 33 ILE B N 1
ATOM 1412 C CA . ILE B 1 33 ? 9.344 15.867 -4.168 1 95.25 33 ILE B CA 1
ATOM 1413 C C . ILE B 1 33 ? 10.766 16.188 -3.734 1 95.25 33 ILE B C 1
ATOM 1415 O O . ILE B 1 33 ? 11.195 15.789 -2.646 1 95.25 33 ILE B O 1
ATOM 1419 N N . GLU B 1 34 ? 11.445 16.875 -4.52 1 94.62 34 GLU B N 1
ATOM 1420 C CA . GLU B 1 34 ? 12.844 17.203 -4.246 1 94.62 34 GLU B CA 1
ATOM 1421 C C . GLU B 1 34 ? 12.969 18.031 -2.969 1 94.62 34 GLU B C 1
ATOM 1423 O O . GLU B 1 34 ? 13.789 17.719 -2.1 1 94.62 34 GLU B O 1
ATOM 1428 N N . ILE B 1 35 ? 12.188 19.078 -2.857 1 95.06 35 ILE B N 1
ATOM 1429 C CA . ILE B 1 35 ? 12.289 19.938 -1.687 1 95.06 35 ILE B CA 1
ATOM 1430 C C . ILE B 1 35 ? 11.859 19.172 -0.439 1 95.06 35 ILE B C 1
ATOM 1432 O O . ILE B 1 35 ? 12.398 19.391 0.649 1 95.06 35 ILE B O 1
ATOM 1436 N N . THR B 1 36 ? 10.914 18.25 -0.562 1 96.31 36 THR B N 1
ATOM 1437 C CA . THR B 1 36 ? 10.477 17.438 0.561 1 96.31 36 THR B CA 1
ATOM 1438 C C . THR B 1 36 ? 11.594 16.5 1.019 1 96.31 36 THR B C 1
ATOM 1440 O O . THR B 1 36 ? 11.867 16.391 2.215 1 96.31 36 THR B O 1
ATOM 1443 N N . LYS B 1 37 ? 12.242 15.875 0.052 1 94.81 37 LYS B N 1
ATOM 1444 C CA . LYS B 1 37 ? 13.32 14.945 0.371 1 94.81 37 LYS B CA 1
ATOM 1445 C C . LYS B 1 37 ? 14.508 15.672 0.997 1 94.81 37 LYS B C 1
ATOM 1447 O O . LYS B 1 37 ? 15.203 15.117 1.852 1 94.81 37 LYS B O 1
ATOM 1452 N N . LYS B 1 38 ? 14.734 16.906 0.592 1 93.94 38 LYS B N 1
ATOM 1453 C CA . LYS B 1 38 ? 15.82 17.703 1.154 1 93.94 38 LYS B CA 1
ATOM 1454 C C . LYS B 1 38 ? 15.586 17.984 2.637 1 93.94 38 LYS B C 1
ATOM 1456 O O . LYS B 1 38 ? 16.531 18.141 3.4 1 93.94 38 LYS B O 1
ATOM 1461 N N . ALA B 1 39 ? 14.289 18.016 2.986 1 93.88 39 ALA B N 1
ATOM 1462 C CA . ALA B 1 39 ? 13.938 18.266 4.383 1 93.88 39 ALA B CA 1
ATOM 1463 C C . ALA B 1 39 ? 14.156 17.016 5.234 1 93.88 39 ALA B C 1
ATOM 1465 O O . ALA B 1 39 ? 14.164 17.094 6.465 1 93.88 39 ALA B O 1
ATOM 1466 N N . ALA B 1 40 ? 14.398 15.852 4.598 1 91.19 40 ALA B N 1
ATOM 1467 C CA . ALA B 1 40 ? 14.648 14.602 5.297 1 91.19 40 ALA B CA 1
ATOM 1468 C C . ALA B 1 40 ? 16.141 14.43 5.605 1 91.19 40 ALA B C 1
ATOM 1470 O O . ALA B 1 40 ? 16.984 15.008 4.922 1 91.19 40 ALA B O 1
ATOM 1471 N N . ILE B 1 41 ? 16.562 13.719 6.594 1 82.94 41 ILE B N 1
ATOM 1472 C CA . ILE B 1 41 ? 17.953 13.531 6.973 1 82.94 41 ILE B CA 1
ATOM 1473 C C . ILE B 1 41 ? 18.641 12.594 5.98 1 82.94 41 ILE B C 1
ATOM 1475 O O . ILE B 1 41 ? 19.75 12.859 5.531 1 82.94 41 ILE B O 1
ATOM 1479 N N . ASP B 1 42 ? 18.078 11.547 5.496 1 80.31 42 ASP B N 1
ATOM 1480 C CA . ASP B 1 42 ? 18.719 10.539 4.652 1 80.31 42 ASP B CA 1
ATOM 1481 C C . ASP B 1 42 ? 18.016 10.43 3.301 1 80.31 42 ASP B C 1
ATOM 1483 O O . ASP B 1 42 ? 17.906 9.336 2.738 1 80.31 42 ASP B O 1
ATOM 1487 N N . GLY B 1 43 ? 17.516 11.586 2.764 1 82.75 43 GLY B N 1
ATOM 1488 C CA . GLY B 1 43 ? 16.969 11.625 1.419 1 82.75 43 GLY B CA 1
ATOM 1489 C C . GLY B 1 43 ? 15.562 11.055 1.337 1 82.75 43 GLY B C 1
ATOM 1490 O O . GLY B 1 43 ? 15.031 10.852 0.243 1 82.75 43 GLY B O 1
ATOM 1491 N N . GLY B 1 44 ? 15.023 10.695 2.48 1 91.19 44 GLY B N 1
ATOM 1492 C CA . GLY B 1 44 ? 13.656 10.227 2.559 1 91.19 44 GLY B CA 1
ATOM 1493 C C . GLY B 1 44 ? 13.195 9.953 3.979 1 91.19 44 GLY B C 1
ATOM 1494 O O . GLY B 1 44 ? 14.008 9.953 4.91 1 91.19 44 GLY B O 1
ATOM 1495 N N . PHE B 1 45 ? 11.906 9.844 4.109 1 95.25 45 PHE B N 1
ATOM 1496 C CA . PHE B 1 45 ? 11.344 9.672 5.445 1 95.25 45 PHE B CA 1
ATOM 1497 C C . PHE B 1 45 ? 11.102 8.203 5.746 1 95.25 45 PHE B C 1
ATOM 1499 O O . PHE B 1 45 ? 10.711 7.434 4.867 1 95.25 45 PHE B O 1
ATOM 1506 N N . ASP B 1 46 ? 11.32 7.824 7.008 1 93.81 46 ASP B N 1
ATOM 1507 C CA . ASP B 1 46 ? 11.047 6.465 7.465 1 93.81 46 ASP B CA 1
ATOM 1508 C C . ASP B 1 46 ? 9.547 6.188 7.496 1 93.81 46 ASP B C 1
ATOM 1510 O O . ASP B 1 46 ? 9.117 5.051 7.301 1 93.81 46 ASP B O 1
ATOM 1514 N N . GLY B 1 47 ? 8.836 7.227 7.75 1 96.44 47 GLY B N 1
ATOM 1515 C CA . GLY B 1 47 ? 7.391 7.145 7.832 1 96.44 47 GLY B CA 1
ATOM 1516 C C . GLY B 1 47 ? 6.695 8.43 7.41 1 96.44 47 GLY B C 1
ATOM 1517 O O . GLY B 1 47 ? 7.199 9.523 7.66 1 96.44 47 GLY B O 1
ATOM 1518 N N . VAL B 1 48 ? 5.645 8.289 6.715 1 97.5 48 VAL B N 1
ATOM 1519 C CA . VAL B 1 48 ? 4.816 9.422 6.305 1 97.5 48 VAL B CA 1
ATOM 1520 C C . VAL B 1 48 ? 3.357 9.156 6.676 1 97.5 48 VAL B C 1
ATOM 1522 O O . VAL B 1 48 ? 2.857 8.039 6.492 1 97.5 48 VAL B O 1
ATOM 1525 N N . ILE B 1 49 ? 2.715 10.125 7.238 1 97.38 49 ILE B N 1
ATOM 1526 C CA . ILE B 1 49 ? 1.277 10.062 7.48 1 97.38 49 ILE B CA 1
ATOM 1527 C C . ILE B 1 49 ? 0.566 11.078 6.586 1 97.38 49 ILE B C 1
ATOM 1529 O O . ILE B 1 49 ? 0.779 12.289 6.719 1 97.38 49 ILE B O 1
ATOM 1533 N N . ASP B 1 50 ? -0.226 10.617 5.691 1 97.62 50 ASP B N 1
ATOM 1534 C CA . ASP B 1 50 ? -1.008 11.484 4.809 1 97.62 50 ASP B CA 1
ATOM 1535 C C . ASP B 1 50 ? -2.412 11.711 5.367 1 97.62 50 ASP B C 1
ATOM 1537 O O . ASP B 1 50 ? -3.27 10.828 5.277 1 97.62 50 ASP B O 1
ATOM 1541 N N . ILE B 1 51 ? -2.699 12.891 5.871 1 95.38 51 ILE B N 1
ATOM 1542 C CA . ILE B 1 51 ? -3.984 13.164 6.512 1 95.38 51 ILE B CA 1
ATOM 1543 C C . ILE B 1 51 ? -4.922 13.844 5.516 1 95.38 51 ILE B C 1
ATOM 1545 O O . ILE B 1 51 ? -5.992 14.32 5.891 1 95.38 51 ILE B O 1
ATOM 1549 N N . VAL B 1 52 ? -4.535 14.039 4.277 1 95.38 52 VAL B N 1
ATOM 1550 C CA . VAL B 1 52 ? -5.359 14.539 3.18 1 95.38 52 VAL B CA 1
ATOM 1551 C C . VAL B 1 52 ? -5.816 13.367 2.311 1 95.38 52 VAL B C 1
ATOM 1553 O O . VAL B 1 52 ? -7.016 13.117 2.178 1 95.38 52 VAL B O 1
ATOM 1556 N N . ASN B 1 53 ? -4.84 12.617 1.786 1 97.06 53 ASN B N 1
ATOM 1557 C CA . ASN B 1 53 ? -5.016 11.406 0.99 1 97.06 53 ASN B CA 1
ATOM 1558 C C . ASN B 1 53 ? -5.691 11.703 -0.346 1 97.06 53 ASN B C 1
ATOM 1560 O O . ASN B 1 53 ? -6.691 11.078 -0.696 1 97.06 53 ASN B O 1
ATOM 1564 N N . SER B 1 54 ? -5.207 12.727 -1.02 1 97.12 54 SER B N 1
ATOM 1565 C CA . SER B 1 54 ? -5.488 13.008 -2.422 1 97.12 54 SER B CA 1
ATOM 1566 C C . SER B 1 54 ? -4.457 12.359 -3.338 1 97.12 54 SER B C 1
ATOM 1568 O O . SER B 1 54 ? -3.42 11.883 -2.871 1 97.12 54 SER B O 1
ATOM 1570 N N . LYS B 1 55 ? -4.812 12.367 -4.645 1 97.44 55 LYS B N 1
ATOM 1571 C CA . LYS B 1 55 ? -3.826 11.859 -5.594 1 97.44 55 LYS B CA 1
ATOM 1572 C C . LYS B 1 55 ? -2.475 12.539 -5.398 1 97.44 55 LYS B C 1
ATOM 1574 O O . LYS B 1 55 ? -1.443 11.867 -5.312 1 97.44 55 LYS B O 1
ATOM 1579 N N . ILE B 1 56 ? -2.459 13.82 -5.238 1 96.75 56 ILE B N 1
ATOM 1580 C CA . ILE B 1 56 ? -1.234 14.617 -5.168 1 96.75 56 ILE B CA 1
ATOM 1581 C C . ILE B 1 56 ? -0.476 14.281 -3.887 1 96.75 56 ILE B C 1
ATOM 1583 O O . ILE B 1 56 ? 0.71 13.945 -3.93 1 96.75 56 ILE B O 1
ATOM 1587 N N . THR B 1 57 ? -1.135 14.344 -2.756 1 97.31 57 THR B N 1
ATOM 1588 C CA . THR B 1 57 ? -0.43 14.148 -1.494 1 97.31 57 THR B CA 1
ATOM 1589 C C . THR B 1 57 ? 0.039 12.703 -1.352 1 97.31 57 THR B C 1
ATOM 1591 O O . THR B 1 57 ? 1.125 12.445 -0.828 1 97.31 57 THR B O 1
ATOM 1594 N N . ALA B 1 58 ? -0.753 11.781 -1.838 1 97.88 58 ALA B N 1
ATOM 1595 C CA . ALA B 1 58 ? -0.398 10.367 -1.721 1 97.88 58 ALA B CA 1
ATOM 1596 C C . ALA B 1 58 ? 0.832 10.039 -2.562 1 97.88 58 ALA B C 1
ATOM 1598 O O . ALA B 1 58 ? 1.754 9.367 -2.092 1 97.88 58 ALA B O 1
ATOM 1599 N N . GLU B 1 59 ? 0.809 10.469 -3.791 1 97.69 59 GLU B N 1
ATOM 1600 C CA . GLU B 1 59 ? 1.931 10.18 -4.68 1 97.69 59 GLU B CA 1
ATOM 1601 C C . GLU B 1 59 ? 3.199 10.891 -4.215 1 97.69 59 GLU B C 1
ATOM 1603 O O . GLU B 1 59 ? 4.285 10.312 -4.242 1 97.69 59 GLU B O 1
ATOM 1608 N N . ARG B 1 60 ? 3.08 12.141 -3.777 1 97.25 60 ARG B N 1
ATOM 1609 C CA . ARG B 1 60 ? 4.227 12.867 -3.23 1 97.25 60 ARG B CA 1
ATOM 1610 C C . ARG B 1 60 ? 4.785 12.156 -2 1 97.25 60 ARG B C 1
ATOM 1612 O O . ARG B 1 60 ? 6 12.023 -1.852 1 97.25 60 ARG B O 1
ATOM 1619 N N . ALA B 1 61 ? 3.865 11.734 -1.15 1 96.69 61 ALA B N 1
ATOM 1620 C CA . ALA B 1 61 ? 4.273 11.047 0.072 1 96.69 61 ALA B CA 1
ATOM 1621 C C . ALA B 1 61 ? 5.062 9.781 -0.248 1 96.69 61 ALA B C 1
ATOM 1623 O O . ALA B 1 61 ? 6.145 9.562 0.304 1 96.69 61 ALA B O 1
ATOM 1624 N N . PHE B 1 62 ? 4.559 9.031 -1.13 1 96.56 62 PHE B N 1
ATOM 1625 C CA . PHE B 1 62 ? 5.215 7.773 -1.492 1 96.56 62 PHE B CA 1
ATOM 1626 C C . PHE B 1 62 ? 6.598 8.031 -2.076 1 96.56 62 PHE B C 1
ATOM 1628 O O . PHE B 1 62 ? 7.566 7.363 -1.714 1 96.56 62 PHE B O 1
ATOM 1635 N N . LYS B 1 63 ? 6.645 8.984 -2.92 1 95.62 63 LYS B N 1
ATOM 1636 C CA . LYS B 1 63 ? 7.895 9.281 -3.609 1 95.62 63 LYS B CA 1
ATOM 1637 C C . LYS B 1 63 ? 8.914 9.914 -2.658 1 95.62 63 LYS B C 1
ATOM 1639 O O . LYS B 1 63 ? 10.102 9.969 -2.967 1 95.62 63 LYS B O 1
ATOM 1644 N N . SER B 1 64 ? 8.438 10.367 -1.532 1 94.88 64 SER B N 1
ATOM 1645 C CA . SER B 1 64 ? 9.32 11.016 -0.569 1 94.88 64 SER B CA 1
ATOM 1646 C C . SER B 1 64 ? 9.828 10.016 0.47 1 94.88 64 SER B C 1
ATOM 1648 O O . SER B 1 64 ? 10.547 10.398 1.399 1 94.88 64 SER B O 1
ATOM 1650 N N . THR B 1 65 ? 9.469 8.758 0.353 1 92.5 65 THR B N 1
ATOM 1651 C CA . THR B 1 65 ? 9.914 7.711 1.263 1 92.5 65 THR B CA 1
ATOM 1652 C C . THR B 1 65 ? 11.188 7.055 0.743 1 92.5 65 THR B C 1
ATOM 1654 O O . THR B 1 65 ? 11.523 7.18 -0.438 1 92.5 65 THR B O 1
ATOM 1657 N N . HIS B 1 66 ? 11.914 6.441 1.667 1 91.94 66 HIS B N 1
ATOM 1658 C CA . HIS B 1 66 ? 13.062 5.641 1.259 1 91.94 66 HIS B CA 1
ATOM 1659 C C . HIS B 1 66 ? 12.82 4.156 1.517 1 91.94 66 HIS B C 1
ATOM 1661 O O . HIS B 1 66 ? 11.711 3.758 1.878 1 91.94 66 HIS B O 1
ATOM 1667 N N . ARG B 1 67 ? 13.805 3.373 1.229 1 92.06 67 ARG B N 1
ATOM 1668 C CA . ARG B 1 67 ? 13.688 1.925 1.356 1 92.06 67 ARG B CA 1
ATOM 1669 C C . ARG B 1 67 ? 13.297 1.529 2.775 1 92.06 67 ARG B C 1
ATOM 1671 O O . ARG B 1 67 ? 13.859 2.037 3.746 1 92.06 67 ARG B O 1
ATOM 1678 N N . GLY B 1 68 ? 12.289 0.726 2.873 1 93.31 68 GLY B N 1
ATOM 1679 C CA . GLY B 1 68 ? 11.867 0.215 4.164 1 93.31 68 GLY B CA 1
ATOM 1680 C C . GLY B 1 68 ? 10.844 1.105 4.852 1 93.31 68 GLY B C 1
ATOM 1681 O O . GLY B 1 68 ? 10.406 0.809 5.965 1 93.31 68 GLY B O 1
ATOM 1682 N N . SER B 1 69 ? 10.414 2.215 4.16 1 94.62 69 SER B N 1
ATOM 1683 C CA . SER B 1 69 ? 9.547 3.211 4.781 1 94.62 69 SER B CA 1
ATOM 1684 C C . SER B 1 69 ? 8.094 2.75 4.789 1 94.62 69 SER B C 1
ATOM 1686 O O . SER B 1 69 ? 7.73 1.821 4.066 1 94.62 69 SER B O 1
ATOM 1688 N N . THR B 1 70 ? 7.305 3.395 5.613 1 96.56 70 THR B N 1
ATOM 1689 C CA . THR B 1 70 ? 5.871 3.143 5.711 1 96.56 70 THR B CA 1
ATOM 1690 C C . THR B 1 70 ? 5.078 4.418 5.441 1 96.56 70 THR B C 1
ATOM 1692 O O . THR B 1 70 ? 5.391 5.477 5.992 1 96.56 70 THR B O 1
ATOM 1695 N N . LEU B 1 71 ? 4.156 4.305 4.516 1 97.94 71 LEU B N 1
ATOM 1696 C CA . LEU B 1 71 ? 3.178 5.359 4.281 1 97.94 71 LEU B CA 1
ATOM 1697 C C . LEU B 1 71 ? 1.828 4.992 4.887 1 97.94 71 LEU B C 1
ATOM 1699 O O . LEU B 1 71 ? 1.244 3.965 4.535 1 97.94 71 LEU B O 1
ATOM 1703 N N . VAL B 1 72 ? 1.362 5.793 5.828 1 97.56 72 VAL B N 1
ATOM 1704 C CA . VAL B 1 72 ? 0.062 5.594 6.461 1 97.56 72 VAL B CA 1
ATOM 1705 C C . VAL B 1 72 ? -0.955 6.566 5.867 1 97.56 72 VAL B C 1
ATOM 1707 O O . VAL B 1 72 ? -0.761 7.781 5.914 1 97.56 72 VAL B O 1
ATOM 1710 N N . MET B 1 73 ? -1.965 6.012 5.301 1 97.69 73 MET B N 1
ATOM 1711 C CA . MET B 1 73 ? -3.035 6.805 4.699 1 97.69 73 MET B CA 1
ATOM 1712 C C . MET B 1 73 ? -4.199 6.965 5.668 1 97.69 73 MET B C 1
ATOM 1714 O O . MET B 1 73 ? -4.777 5.977 6.125 1 97.69 73 MET B O 1
ATOM 1718 N N . VAL B 1 74 ? -4.594 8.211 5.906 1 95.44 74 VAL B N 1
ATOM 1719 C CA . VAL B 1 74 ? -5.625 8.477 6.898 1 95.44 74 VAL B CA 1
ATOM 1720 C C . VAL B 1 74 ? -6.719 9.352 6.289 1 95.44 74 VAL B C 1
ATOM 1722 O O . VAL B 1 74 ? -7.91 9.086 6.477 1 95.44 74 VAL B O 1
ATOM 1725 N N . GLY B 1 75 ? -6.254 10.406 5.508 1 93.38 75 GLY B N 1
ATOM 1726 C CA . GLY B 1 75 ? -7.215 11.352 4.953 1 93.38 75 GLY B CA 1
ATOM 1727 C C . GLY B 1 75 ? -8.211 10.703 4.016 1 93.38 75 GLY B C 1
ATOM 1728 O O . GLY B 1 75 ? -7.977 9.602 3.512 1 93.38 75 GLY B O 1
ATOM 1729 N N . LEU B 1 76 ? -9.312 11.453 3.738 1 92.69 76 LEU B N 1
ATOM 1730 C CA . LEU B 1 76 ? -10.398 10.891 2.945 1 92.69 76 LEU B CA 1
ATOM 1731 C C . LEU B 1 76 ? -10.789 11.828 1.808 1 92.69 76 LEU B C 1
ATOM 1733 O O . LEU B 1 76 ? -11.961 11.914 1.442 1 92.69 76 LEU B O 1
ATOM 1737 N N . TYR B 1 77 ? -9.766 12.578 1.378 1 90.69 77 TYR B N 1
ATOM 1738 C CA . TYR B 1 77 ? -10.031 13.391 0.201 1 90.69 77 TYR B CA 1
ATOM 1739 C C . TYR B 1 77 ? -10.578 12.539 -0.94 1 90.69 77 TYR B C 1
ATOM 1741 O O . TYR B 1 77 ? -11.617 12.867 -1.522 1 90.69 77 TYR B O 1
ATOM 1749 N N . GLY B 1 78 ? -9.891 11.445 -1.261 1 92.19 78 GLY B N 1
ATOM 1750 C CA . GLY B 1 78 ? -10.445 10.492 -2.203 1 92.19 78 GLY B CA 1
ATOM 1751 C C . GLY B 1 78 ? -9.68 10.414 -3.506 1 92.19 78 GLY B C 1
ATOM 1752 O O . GLY B 1 78 ? -8.57 10.945 -3.609 1 92.19 78 GLY B O 1
ATOM 1753 N N . GLY B 1 79 ? -10.281 9.641 -4.445 1 96.81 79 GLY B N 1
ATOM 1754 C CA . GLY B 1 79 ? -9.648 9.43 -5.734 1 96.81 79 GLY B CA 1
ATOM 1755 C C . GLY B 1 79 ? -8.758 8.203 -5.77 1 96.81 79 GLY B C 1
ATOM 1756 O O . GLY B 1 79 ? -9.023 7.219 -5.074 1 96.81 79 GLY B O 1
ATOM 1757 N N . ALA B 1 80 ? -7.824 8.312 -6.738 1 97.88 80 ALA B N 1
ATOM 1758 C CA . ALA B 1 80 ? -6.875 7.215 -6.926 1 97.88 80 ALA B CA 1
ATOM 1759 C C . ALA B 1 80 ? -5.453 7.742 -7.09 1 97.88 80 ALA B C 1
ATOM 1761 O O . ALA B 1 80 ? -5.258 8.898 -7.48 1 97.88 80 ALA B O 1
ATOM 1762 N N . ALA B 1 81 ? -4.562 6.973 -6.699 1 97.38 81 ALA B N 1
ATOM 1763 C CA . ALA B 1 81 ? -3.152 7.305 -6.891 1 97.38 81 ALA B CA 1
ATOM 1764 C C . ALA B 1 81 ? -2.41 6.164 -7.582 1 97.38 81 ALA B C 1
ATOM 1766 O O . ALA B 1 81 ? -2.771 4.996 -7.426 1 97.38 81 ALA B O 1
ATOM 1767 N N . SER B 1 82 ? -1.422 6.523 -8.344 1 97.62 82 SER B N 1
ATOM 1768 C CA . SER B 1 82 ? -0.583 5.57 -9.055 1 97.62 82 SER B CA 1
ATOM 1769 C C . SER B 1 82 ? 0.763 5.387 -8.367 1 97.62 82 SER B C 1
ATOM 1771 O O . SER B 1 82 ? 1.421 6.363 -8.008 1 97.62 82 SER B O 1
ATOM 1773 N N . PHE B 1 83 ? 1.149 4.16 -8.156 1 97.06 83 PHE B N 1
ATOM 1774 C CA . PHE B 1 83 ? 2.404 3.855 -7.48 1 97.06 83 PHE B CA 1
ATOM 1775 C C . PHE B 1 83 ? 3.283 2.961 -8.344 1 97.06 83 PHE B C 1
ATOM 1777 O O . PHE B 1 83 ? 2.789 2.049 -9.008 1 97.06 83 PHE B O 1
ATOM 1784 N N . SER B 1 84 ? 4.547 3.268 -8.32 1 96.44 84 SER B N 1
ATOM 1785 C CA . SER B 1 84 ? 5.52 2.422 -9 1 96.44 84 SER B CA 1
ATOM 1786 C C . SER B 1 84 ? 5.625 1.051 -8.336 1 96.44 84 SER B C 1
ATOM 1788 O O . SER B 1 84 ? 5.934 0.953 -7.148 1 96.44 84 SER B O 1
ATOM 1790 N N . LEU B 1 85 ? 5.441 0.003 -9.094 1 96.94 85 LEU B N 1
ATOM 1791 C CA . LEU B 1 85 ? 5.434 -1.353 -8.555 1 96.94 85 LEU B CA 1
ATOM 1792 C C . LEU B 1 85 ? 6.844 -1.786 -8.164 1 96.94 85 LEU B C 1
ATOM 1794 O O . LEU B 1 85 ? 7.047 -2.363 -7.094 1 96.94 85 LEU B O 1
ATOM 1798 N N . PRO B 1 86 ? 7.859 -1.453 -8.969 1 95.12 86 PRO B N 1
ATOM 1799 C CA . PRO B 1 86 ? 9.211 -1.817 -8.539 1 95.12 86 PRO B CA 1
ATOM 1800 C C . PRO B 1 86 ? 9.617 -1.152 -7.227 1 95.12 86 PRO B C 1
ATOM 1802 O O . PRO B 1 86 ? 10.383 -1.729 -6.449 1 95.12 86 PRO B O 1
ATOM 1805 N N . GLN B 1 87 ? 9.062 -0.005 -6.988 1 93.25 87 GLN B N 1
ATOM 1806 C CA . GLN B 1 87 ? 9.438 0.708 -5.773 1 93.25 87 GLN B CA 1
ATOM 1807 C C . GLN B 1 87 ? 8.883 0.009 -4.535 1 93.25 87 GLN B C 1
ATOM 1809 O O . GLN B 1 87 ? 9.477 0.072 -3.459 1 93.25 87 GLN B O 1
ATOM 1814 N N . PHE B 1 88 ? 7.773 -0.659 -4.633 1 94.56 88 PHE B N 1
ATOM 1815 C CA . PHE B 1 88 ? 7.266 -1.445 -3.516 1 94.56 88 PHE B CA 1
ATOM 1816 C C . PHE B 1 88 ? 8.219 -2.588 -3.182 1 94.56 88 PHE B C 1
ATOM 1818 O O . PHE B 1 88 ? 8.617 -2.754 -2.027 1 94.56 88 PHE B O 1
ATOM 1825 N N . VAL B 1 89 ? 8.586 -3.268 -4.207 1 94.94 89 VAL B N 1
ATOM 1826 C CA . VAL B 1 89 ? 9.328 -4.504 -3.998 1 94.94 89 VAL B CA 1
ATOM 1827 C C . VAL B 1 89 ? 10.789 -4.188 -3.658 1 94.94 89 VAL B C 1
ATOM 1829 O O . VAL B 1 89 ? 11.266 -4.527 -2.576 1 94.94 89 VAL B O 1
ATOM 1832 N N . HIS B 1 90 ? 11.398 -3.365 -4.5 1 93.94 90 HIS B N 1
ATOM 1833 C CA . HIS B 1 90 ? 12.789 -3.021 -4.262 1 93.94 90 HIS B CA 1
ATOM 1834 C C . HIS B 1 90 ? 12.945 -2.15 -3.018 1 93.94 90 HIS B C 1
ATOM 1836 O O . HIS B 1 90 ? 13.938 -2.256 -2.299 1 93.94 90 HIS B O 1
ATOM 1842 N N . GLY B 1 91 ? 11.977 -1.394 -2.795 1 92.81 91 GLY B N 1
ATOM 1843 C CA . GLY B 1 91 ? 12.023 -0.453 -1.686 1 92.81 91 GLY B CA 1
ATOM 1844 C C . GLY B 1 91 ? 11.562 -1.056 -0.372 1 92.81 91 GLY B C 1
ATOM 1845 O O . GLY B 1 91 ? 11.688 -0.429 0.682 1 92.81 91 GLY B O 1
ATOM 1846 N N . LEU B 1 92 ? 11.031 -2.258 -0.459 1 94.5 92 LEU B N 1
ATOM 1847 C CA . LEU B 1 92 ? 10.445 -2.871 0.729 1 94.5 92 LEU B CA 1
ATOM 1848 C C . LEU B 1 92 ? 9.477 -1.911 1.415 1 94.5 92 LEU B C 1
ATOM 1850 O O . LEU B 1 92 ? 9.531 -1.738 2.635 1 94.5 92 LEU B O 1
ATOM 1854 N N . ARG B 1 93 ? 8.719 -1.199 0.589 1 95.25 93 ARG B N 1
ATOM 1855 C CA . ARG B 1 93 ? 7.836 -0.161 1.104 1 95.25 93 ARG B CA 1
ATOM 1856 C C . ARG B 1 93 ? 6.504 -0.751 1.562 1 95.25 93 ARG B C 1
ATOM 1858 O O . ARG B 1 93 ? 6.074 -1.787 1.052 1 95.25 93 ARG B O 1
ATOM 1865 N N . GLN B 1 94 ? 5.887 -0.031 2.455 1 96.62 94 GLN B N 1
ATOM 1866 C CA . GLN B 1 94 ? 4.578 -0.419 2.965 1 96.62 94 GLN B CA 1
ATOM 1867 C C . GLN B 1 94 ? 3.6 0.753 2.92 1 96.62 94 GLN B C 1
ATOM 1869 O O . GLN B 1 94 ? 3.979 1.894 3.195 1 96.62 94 GLN B O 1
ATOM 1874 N N . VAL B 1 95 ? 2.402 0.439 2.527 1 98 95 VAL B N 1
ATOM 1875 C CA . VAL B 1 95 ? 1.299 1.393 2.578 1 98 95 VAL B CA 1
ATOM 1876 C C . VAL B 1 95 ? 0.137 0.796 3.371 1 98 95 VAL B C 1
ATOM 1878 O O . VAL B 1 95 ? -0.221 -0.368 3.178 1 98 95 VAL B O 1
ATOM 1881 N N . ARG B 1 96 ? -0.418 1.535 4.238 1 96.44 96 ARG B N 1
ATOM 1882 C CA . ARG B 1 96 ? -1.551 1.027 5.004 1 96.44 96 ARG B CA 1
ATOM 1883 C C . ARG B 1 96 ? -2.6 2.115 5.219 1 96.44 96 ARG B C 1
ATOM 1885 O O . ARG B 1 96 ? -2.258 3.281 5.422 1 96.44 96 ARG B O 1
ATOM 1892 N N . GLY B 1 97 ? -3.83 1.67 5.199 1 96.31 97 GLY B N 1
ATOM 1893 C CA . GLY B 1 97 ? -4.941 2.547 5.535 1 96.31 97 GLY B CA 1
ATOM 1894 C C . GLY B 1 97 ? -5.32 2.5 7.004 1 96.31 97 GLY B C 1
ATOM 1895 O O . GLY B 1 97 ? -5.324 1.43 7.613 1 96.31 97 GLY B O 1
ATOM 1896 N N . VAL B 1 98 ? -5.594 3.623 7.543 1 93.5 98 VAL B N 1
ATOM 1897 C CA . VAL B 1 98 ? -6.039 3.736 8.93 1 93.5 98 VAL B CA 1
ATOM 1898 C C . VAL B 1 98 ? -7.281 4.621 9 1 93.5 98 VAL B C 1
ATOM 1900 O O . VAL B 1 98 ? -7.273 5.754 8.508 1 93.5 98 VAL B O 1
ATOM 1903 N N . LEU B 1 99 ? -8.328 4.266 9.414 1 88.5 99 LEU B N 1
ATOM 1904 C CA . LEU B 1 99 ? -9.555 5.051 9.516 1 88.5 99 LEU B CA 1
ATOM 1905 C C . LEU B 1 99 ? -9.68 5.688 10.891 1 88.5 99 LEU B C 1
ATOM 1907 O O . LEU B 1 99 ? -9.812 6.91 11.008 1 88.5 99 LEU B O 1
ATOM 1911 N N . THR B 1 100 ? -10.094 4.785 11.953 1 76.12 100 THR B N 1
ATOM 1912 C CA . THR B 1 100 ? -10.266 5.32 13.297 1 76.12 100 THR B CA 1
ATOM 1913 C C . THR B 1 100 ? -9.375 4.578 14.289 1 76.12 100 THR B C 1
ATOM 1915 O O . THR B 1 100 ? -8.945 3.451 14.031 1 76.12 100 THR B O 1
ATOM 1918 N N . GLY B 1 101 ? -8.883 5.43 15.219 1 73.25 101 GLY B N 1
ATOM 1919 C CA . GLY B 1 101 ? -8.117 4.801 16.281 1 73.25 101 GLY B CA 1
ATOM 1920 C C . GLY B 1 101 ? -8.984 4.109 17.312 1 73.25 101 GLY B C 1
ATOM 1921 O O . GLY B 1 101 ? -10.203 4.285 17.328 1 73.25 101 GLY B O 1
ATOM 1922 N N . LYS B 1 102 ? -8.359 3.189 17.953 1 75.06 102 LYS B N 1
ATOM 1923 C CA . LYS B 1 102 ? -9.023 2.477 19.047 1 75.06 102 LYS B CA 1
ATOM 1924 C C . LYS B 1 102 ? -9.242 3.389 20.25 1 75.06 102 LYS B C 1
ATOM 1926 O O . LYS B 1 102 ? -8.531 4.383 20.406 1 75.06 102 LYS B O 1
ATOM 1931 N N . ILE B 1 103 ? -10.258 3.113 20.969 1 75.69 103 ILE B N 1
ATOM 1932 C CA . ILE B 1 103 ? -10.578 3.898 22.156 1 75.69 103 ILE B CA 1
ATOM 1933 C C . ILE B 1 103 ? -9.359 3.963 23.078 1 75.69 103 ILE B C 1
ATOM 1935 O O . ILE B 1 103 ? -9.102 4.992 23.703 1 75.69 103 ILE B O 1
ATOM 1939 N N . ASN B 1 104 ? -8.734 2.871 23.141 1 83.62 104 ASN B N 1
ATOM 1940 C CA . ASN B 1 104 ? -7.535 2.857 23.969 1 83.62 104 ASN B CA 1
ATOM 1941 C C . ASN B 1 104 ? -6.496 3.859 23.484 1 83.62 104 ASN B C 1
ATOM 1943 O O . ASN B 1 104 ? -5.805 4.488 24.281 1 83.62 104 ASN B O 1
ATOM 1947 N N . GLN B 1 105 ? -6.41 4 22.203 1 78.62 105 GLN B N 1
ATOM 1948 C CA . GLN B 1 105 ? -5.496 4.992 21.656 1 78.62 105 GLN B CA 1
ATOM 1949 C C . GLN B 1 105 ? -5.965 6.41 21.969 1 78.62 105 GLN B C 1
ATOM 1951 O O . GLN B 1 105 ? -5.148 7.297 22.219 1 78.62 105 GLN B O 1
ATOM 1956 N N . LEU B 1 106 ? -7.258 6.484 21.938 1 79.12 106 LEU B N 1
ATOM 1957 C CA . LEU B 1 106 ? -7.805 7.789 22.297 1 79.12 106 LEU B CA 1
ATOM 1958 C C . LEU B 1 106 ? -7.508 8.117 23.75 1 79.12 106 LEU B C 1
ATOM 1960 O O . LEU B 1 106 ? -7.141 9.25 24.078 1 79.12 106 LEU B O 1
ATOM 1964 N N . ARG B 1 107 ? -7.602 7.16 24.516 1 78.81 107 ARG B N 1
ATOM 1965 C CA . ARG B 1 107 ? -7.297 7.352 25.938 1 78.81 107 ARG B CA 1
ATOM 1966 C C . ARG B 1 107 ? -5.828 7.711 26.141 1 78.81 107 ARG B C 1
ATOM 1968 O O . ARG B 1 107 ? -5.504 8.617 26.906 1 78.81 107 ARG B O 1
ATOM 1975 N N . GLU B 1 108 ? -5.066 7.012 25.422 1 80.88 108 GLU B N 1
ATOM 1976 C CA . GLU B 1 108 ? -3.637 7.293 25.5 1 80.88 108 GLU B CA 1
ATOM 1977 C C . GLU B 1 108 ? -3.33 8.711 25.031 1 80.88 108 GLU B C 1
ATOM 1979 O O . GLU B 1 108 ? -2.5 9.398 25.625 1 80.88 108 GLU B O 1
ATOM 1984 N N . LEU B 1 109 ? -4.012 9.016 24.016 1 77.38 109 LEU B N 1
ATOM 1985 C CA . LEU B 1 109 ? -3.803 10.352 23.484 1 77.38 109 LEU B CA 1
ATOM 1986 C C . LEU B 1 109 ? -4.246 11.414 24.5 1 77.38 109 LEU B C 1
ATOM 1988 O O . LEU B 1 109 ? -3.553 12.414 24.703 1 77.38 109 LEU B O 1
ATOM 1992 N N . VAL B 1 110 ? -5.324 11.125 25.047 1 76.88 110 VAL B N 1
ATOM 1993 C CA . VAL B 1 110 ? -5.852 12.062 26.031 1 76.88 110 VAL B CA 1
ATOM 1994 C C . VAL B 1 110 ? -4.898 12.141 27.219 1 76.88 110 VAL B C 1
ATOM 1996 O O . VAL B 1 110 ? -4.621 13.234 27.734 1 76.88 110 VAL B O 1
ATOM 1999 N N . ASP B 1 111 ? -4.414 11.039 27.594 1 80.88 111 ASP B N 1
ATOM 2000 C CA . ASP B 1 111 ? -3.459 10.992 28.703 1 80.88 111 ASP B CA 1
ATOM 2001 C C . ASP B 1 111 ? -2.178 11.742 28.344 1 80.88 111 ASP B C 1
ATOM 2003 O O . ASP B 1 111 ? -1.64 12.484 29.172 1 80.88 111 ASP B O 1
ATOM 2007 N N . LEU B 1 112 ? -1.759 11.531 27.172 1 78.88 112 LEU B N 1
ATOM 2008 C CA . LEU B 1 112 ? -0.567 12.234 26.703 1 78.88 112 LEU B CA 1
ATOM 2009 C C . LEU B 1 112 ? -0.805 13.742 26.672 1 78.88 112 LEU B C 1
ATOM 2011 O O . LEU B 1 112 ? 0.066 14.523 27.078 1 78.88 112 LEU B O 1
ATOM 2015 N N . ALA B 1 113 ? -1.924 14 26.188 1 74.38 113 ALA B N 1
ATOM 2016 C CA . ALA B 1 113 ? -2.273 15.414 26.109 1 74.38 113 ALA B CA 1
ATOM 2017 C C . ALA B 1 113 ? -2.371 16.047 27.5 1 74.38 113 ALA B C 1
ATOM 2019 O O . ALA B 1 113 ? -2.006 17.203 27.688 1 74.38 113 ALA B O 1
ATOM 2020 N N . ALA B 1 114 ? -2.824 15.258 28.359 1 73.81 114 ALA B N 1
ATOM 2021 C CA . ALA B 1 114 ? -2.996 15.742 29.734 1 73.81 114 ALA B CA 1
ATOM 2022 C C . ALA B 1 114 ? -1.648 15.906 30.422 1 73.81 114 ALA B C 1
ATOM 2024 O O . ALA B 1 114 ? -1.479 16.797 31.266 1 73.81 114 ALA B O 1
ATOM 2025 N N . HIS B 1 115 ? -0.813 14.992 30.062 1 72.62 115 HIS B N 1
ATOM 2026 C CA . HIS B 1 115 ? 0.446 14.977 30.797 1 72.62 115 HIS B CA 1
ATOM 2027 C C . HIS B 1 115 ? 1.569 15.609 29.984 1 72.62 115 HIS B C 1
ATOM 2029 O O . HIS B 1 115 ? 2.584 16.031 30.547 1 72.62 115 HIS B O 1
ATOM 2035 N N . ALA B 1 116 ? 1.405 15.25 28.719 1 63.72 116 ALA B N 1
ATOM 2036 C CA . ALA B 1 116 ? 2.5 15.734 27.891 1 63.72 116 ALA B CA 1
ATOM 2037 C C . ALA B 1 116 ? 2.395 17.234 27.656 1 63.72 116 ALA B C 1
ATOM 2039 O O . ALA B 1 116 ? 1.302 17.812 27.719 1 63.72 116 ALA B O 1
ATOM 2040 N N . GLN B 1 117 ? 3.365 17.906 27.875 1 60.31 117 GLN B N 1
ATOM 2041 C CA . GLN B 1 117 ? 3.496 19.328 27.578 1 60.31 117 GLN B CA 1
ATOM 2042 C C . GLN B 1 117 ? 3.088 19.625 26.141 1 60.31 117 GLN B C 1
ATOM 2044 O O . GLN B 1 117 ? 3.783 20.359 25.422 1 60.31 117 GLN B O 1
ATOM 2049 N N . PHE B 1 118 ? 2.105 18.875 25.641 1 63.94 118 PHE B N 1
ATOM 2050 C CA . PHE B 1 118 ? 1.688 19.328 24.312 1 63.94 118 PHE B CA 1
ATOM 2051 C C . PHE B 1 118 ? 0.633 20.422 24.422 1 63.94 118 PHE B C 1
ATOM 2053 O O . PHE B 1 118 ? -0.223 20.391 25.297 1 63.94 118 PHE B O 1
ATOM 2060 N N . SER B 1 119 ? 0.961 21.484 23.875 1 65.25 119 SER B N 1
ATOM 2061 C CA . SER B 1 119 ? -0.028 22.562 23.859 1 65.25 119 SER B CA 1
ATOM 2062 C C . SER B 1 119 ? -1.173 22.25 22.906 1 65.25 119 SER B C 1
ATOM 2064 O O . SER B 1 119 ? -0.941 21.812 21.766 1 65.25 119 SER B O 1
ATOM 2066 N N . ALA B 1 120 ? -2.316 22.094 23.5 1 67.94 120 ALA B N 1
ATOM 2067 C CA . ALA B 1 120 ? -3.488 21.969 22.641 1 67.94 120 ALA B CA 1
ATOM 2068 C C . ALA B 1 120 ? -3.457 23.016 21.516 1 67.94 120 ALA B C 1
ATOM 2070 O O . ALA B 1 120 ? -2.887 24.094 21.688 1 67.94 120 ALA B O 1
ATOM 2071 N N . PRO B 1 121 ? -3.908 22.5 20.359 1 71.12 121 PRO B N 1
ATOM 2072 C CA . PRO B 1 121 ? -4 23.547 19.328 1 71.12 121 PRO B CA 1
ATOM 2073 C C . PRO B 1 121 ? -4.852 24.734 19.75 1 71.12 121 PRO B C 1
ATOM 2075 O O . PRO B 1 121 ? -5.648 24.609 20.688 1 71.12 121 PRO B O 1
ATOM 2078 N N . PRO B 1 122 ? -4.613 25.844 19.188 1 74.44 122 PRO B N 1
ATOM 2079 C CA . PRO B 1 122 ? -5.469 26.984 19.5 1 74.44 122 PRO B CA 1
ATOM 2080 C C . PRO B 1 122 ? -6.957 26.672 19.328 1 74.44 122 PRO B C 1
ATOM 2082 O O . PRO B 1 122 ? -7.34 25.953 18.406 1 74.44 122 PRO B O 1
ATOM 2085 N N . MET B 1 123 ? -7.656 27 20.375 1 79.25 123 MET B N 1
ATOM 2086 C CA . MET B 1 123 ? -9.102 26.781 20.344 1 79.25 123 MET B CA 1
ATOM 2087 C C . MET B 1 123 ? -9.844 28.109 20.281 1 79.25 123 MET B C 1
ATOM 2089 O O . MET B 1 123 ? -9.531 29.047 21.016 1 79.25 123 MET B O 1
ATOM 2093 N N . THR B 1 124 ? -10.664 28.234 19.188 1 82.62 124 THR B N 1
ATOM 2094 C CA . THR B 1 124 ? -11.555 29.375 19.094 1 82.62 124 THR B CA 1
ATOM 2095 C C . THR B 1 124 ? -12.984 28.984 19.469 1 82.62 124 THR B C 1
ATOM 2097 O O . THR B 1 124 ? -13.531 28.031 18.906 1 82.62 124 THR B O 1
ATOM 2100 N N . PHE B 1 125 ? -13.5 29.703 20.375 1 89.44 125 PHE B N 1
ATOM 2101 C CA . PHE B 1 125 ? -14.828 29.375 20.875 1 89.44 125 PHE B CA 1
ATOM 2102 C C . PHE B 1 125 ? -15.883 30.25 20.219 1 89.44 125 PHE B C 1
ATOM 2104 O O . PHE B 1 125 ? -15.672 31.453 20.031 1 89.44 125 PHE B O 1
ATOM 2111 N N . PHE B 1 126 ? -16.969 29.578 19.797 1 89.31 126 PHE B N 1
ATOM 2112 C CA . PHE B 1 126 ? -18.109 30.266 19.219 1 89.31 126 PHE B CA 1
ATOM 2113 C C . PHE B 1 126 ? -19.391 29.891 19.969 1 89.31 126 PHE B C 1
ATOM 2115 O O . PHE B 1 126 ? -19.5 28.797 20.531 1 89.31 126 PHE B O 1
ATOM 2122 N N . LYS B 1 127 ? -20.344 30.812 19.969 1 91.31 127 LYS B N 1
ATOM 2123 C CA . LYS B 1 127 ? -21.688 30.484 20.438 1 91.31 127 LYS B CA 1
ATOM 2124 C C . LYS B 1 127 ? -22.484 29.75 19.359 1 91.31 127 LYS B C 1
ATOM 2126 O O . LYS B 1 127 ? -22.156 29.828 18.172 1 91.31 127 LYS B O 1
ATOM 2131 N N . LEU B 1 128 ? -23.406 29.016 19.797 1 89.38 128 LEU B N 1
ATOM 2132 C CA . LEU B 1 128 ? -24.25 28.266 18.859 1 89.38 128 LEU B CA 1
ATOM 2133 C C . LEU B 1 128 ? -24.828 29.172 17.797 1 89.38 128 LEU B C 1
ATOM 2135 O O . LEU B 1 128 ? -24.922 28.797 16.625 1 89.38 128 LEU B O 1
ATOM 2139 N N . GLU B 1 129 ? -25.203 30.359 18.234 1 90.75 129 GLU B N 1
ATOM 2140 C CA . GLU B 1 129 ? -25.812 31.312 17.297 1 90.75 129 GLU B CA 1
ATOM 2141 C C . GLU B 1 129 ? -24.828 31.719 16.203 1 90.75 129 GLU B C 1
ATOM 2143 O O . GLU B 1 129 ? -25.234 32.219 15.156 1 90.75 129 GLU B O 1
ATOM 2148 N N . ASP B 1 130 ? -23.562 31.5 16.547 1 90.44 130 ASP B N 1
ATOM 2149 C CA . ASP B 1 130 ? -22.531 31.922 15.594 1 90.44 130 ASP B CA 1
ATOM 2150 C C . ASP B 1 130 ? -21.969 30.719 14.836 1 90.44 130 ASP B C 1
ATOM 2152 O O . ASP B 1 130 ? -20.875 30.812 14.266 1 90.44 130 ASP B O 1
ATOM 2156 N N . ALA B 1 131 ? -22.734 29.672 14.875 1 87.19 131 ALA B N 1
ATOM 2157 C CA . ALA B 1 131 ? -22.25 28.438 14.258 1 87.19 131 ALA B CA 1
ATOM 2158 C C . ALA B 1 131 ? -22 28.625 12.766 1 87.19 131 ALA B C 1
ATOM 2160 O O . ALA B 1 131 ? -21.016 28.125 12.227 1 87.19 131 ALA B O 1
ATOM 2161 N N . PHE B 1 132 ? -22.859 29.344 12.172 1 86.88 132 PHE B N 1
ATOM 2162 C CA . PHE B 1 132 ? -22.719 29.547 10.734 1 86.88 132 PHE B CA 1
ATOM 2163 C C . PHE B 1 132 ? -21.484 30.359 10.422 1 86.88 132 PHE B C 1
ATOM 2165 O O . PHE B 1 132 ? -20.766 30.078 9.469 1 86.88 132 PHE B O 1
ATOM 2172 N N . LYS B 1 133 ? -21.266 31.359 11.203 1 88.06 133 LYS B N 1
ATOM 2173 C CA . LYS B 1 133 ? -20.062 32.156 11.039 1 88.06 133 LYS B CA 1
ATOM 2174 C C . LYS B 1 133 ? -18.812 31.328 11.203 1 88.06 133 LYS B C 1
ATOM 2176 O O . LYS B 1 133 ? -17.859 31.453 10.43 1 88.06 133 LYS B O 1
ATOM 2181 N N . ALA B 1 134 ? -18.828 30.5 12.234 1 86.19 134 ALA B N 1
ATOM 2182 C CA . ALA B 1 134 ? -17.703 29.609 12.5 1 86.19 134 ALA B CA 1
ATOM 2183 C C . ALA B 1 134 ? -17.422 28.703 11.305 1 86.19 134 ALA B C 1
ATOM 2185 O O . ALA B 1 134 ? -16.281 28.516 10.898 1 86.19 134 ALA B O 1
ATOM 2186 N N . MET B 1 135 ? -18.453 28.188 10.75 1 86.31 135 MET B N 1
ATOM 2187 C CA . MET B 1 135 ? -18.344 27.281 9.617 1 86.31 135 MET B CA 1
ATOM 2188 C C . MET B 1 135 ? -17.766 28 8.406 1 86.31 135 MET B C 1
ATOM 2190 O O . MET B 1 135 ? -16.953 27.422 7.676 1 86.31 135 MET B O 1
ATOM 2194 N N . CYS B 1 136 ? -18.125 29.266 8.195 1 84.88 136 CYS B N 1
ATOM 2195 C CA . CYS B 1 136 ? -17.594 30.062 7.098 1 84.88 136 CYS B CA 1
ATOM 2196 C C . CYS B 1 136 ? -16.094 30.297 7.281 1 84.88 136 CYS B C 1
ATOM 2198 O O . CYS B 1 136 ? -15.328 30.219 6.324 1 84.88 136 CYS B O 1
ATOM 2200 N N . LEU B 1 137 ? -15.734 30.5 8.492 1 82.06 137 LEU B N 1
ATOM 2201 C CA . LEU B 1 137 ? -14.328 30.766 8.789 1 82.06 137 LEU B CA 1
ATOM 2202 C C . LEU B 1 137 ? -13.477 29.531 8.547 1 82.06 137 LEU B C 1
ATOM 2204 O O . LEU B 1 137 ? -12.359 29.625 8.023 1 82.06 137 LEU B O 1
ATOM 2208 N N . ILE B 1 138 ? -14.031 28.406 8.922 1 77.31 138 ILE B N 1
ATOM 2209 C CA . ILE B 1 138 ? -13.328 27.141 8.719 1 77.31 138 ILE B CA 1
ATOM 2210 C C . ILE B 1 138 ? -13.18 26.875 7.223 1 77.31 138 ILE B C 1
ATOM 2212 O O . ILE B 1 138 ? -12.094 26.531 6.75 1 77.31 138 ILE B O 1
ATOM 2216 N N . ARG B 1 139 ? -14.281 27.078 6.578 1 73.5 139 ARG B N 1
ATOM 2217 C CA . ARG B 1 139 ? -14.289 26.844 5.137 1 73.5 139 ARG B CA 1
ATOM 2218 C C . ARG B 1 139 ? -13.25 27.719 4.438 1 73.5 139 ARG B C 1
ATOM 2220 O O . ARG B 1 139 ? -12.578 27.266 3.514 1 73.5 139 ARG B O 1
ATOM 2227 N N . ASP B 1 140 ? -13.164 28.922 4.984 1 76.62 140 ASP B N 1
ATOM 2228 C CA . ASP B 1 140 ? -12.281 29.906 4.359 1 76.62 140 ASP B CA 1
ATOM 2229 C C . ASP B 1 140 ? -10.844 29.75 4.863 1 76.62 140 ASP B C 1
ATOM 2231 O O . ASP B 1 140 ? -9.969 30.547 4.504 1 76.62 140 ASP B O 1
ATOM 2235 N N . GLY B 1 141 ? -10.688 28.812 5.746 1 73.81 141 GLY B N 1
ATOM 2236 C CA . GLY B 1 141 ? -9.359 28.562 6.27 1 73.81 141 GLY B CA 1
ATOM 2237 C C . GLY B 1 141 ? -8.883 29.625 7.238 1 73.81 141 GLY B C 1
ATOM 2238 O O . GLY B 1 141 ? -7.684 29.875 7.363 1 73.81 141 GLY B O 1
ATOM 2239 N N . LYS B 1 142 ? -9.789 30.25 7.832 1 73.75 142 LYS B N 1
ATOM 2240 C CA . LYS B 1 142 ? -9.453 31.406 8.664 1 73.75 142 LYS B CA 1
ATOM 2241 C C . LYS B 1 142 ? -9.383 31.016 10.141 1 73.75 142 LYS B C 1
ATOM 2243 O O . LYS B 1 142 ? -9.289 31.875 11.016 1 73.75 142 LYS B O 1
ATOM 2248 N N . VAL B 1 143 ? -9.594 29.812 10.469 1 71.81 143 VAL B N 1
ATOM 2249 C CA . VAL B 1 143 ? -9.5 29.344 11.844 1 71.81 143 VAL B CA 1
ATOM 2250 C C . VAL B 1 143 ? -8.281 28.438 12 1 71.81 143 VAL B C 1
ATOM 2252 O O . VAL B 1 143 ? -8.078 27.516 11.211 1 71.81 143 VAL B O 1
ATOM 2255 N N . GLN B 1 144 ? -7.387 28.938 12.945 1 71.81 144 GLN B N 1
ATOM 2256 C CA . GLN B 1 144 ? -6.27 28.078 13.32 1 71.81 144 GLN B CA 1
ATOM 2257 C C . GLN B 1 144 ? -6.645 27.141 14.469 1 71.81 144 GLN B C 1
ATOM 2259 O O . GLN B 1 144 ? -7.246 27.578 15.453 1 71.81 144 GLN B O 1
ATOM 2264 N N . GLY B 1 145 ? -6.395 25.922 14.25 1 75.44 145 GLY B N 1
ATOM 2265 C CA . GLY B 1 145 ? -6.734 25 15.312 1 75.44 145 GLY B CA 1
ATOM 2266 C C . GLY B 1 145 ? -8.18 24.531 15.258 1 75.44 145 GLY B C 1
ATOM 2267 O O . GLY B 1 145 ? -8.695 24.203 14.195 1 75.44 145 GLY B O 1
ATOM 2268 N N . ARG B 1 146 ? -8.844 24.484 16.484 1 76.56 146 ARG B N 1
ATOM 2269 C CA . ARG B 1 146 ? -10.188 23.922 16.578 1 76.56 146 ARG B CA 1
ATOM 2270 C C . ARG B 1 146 ? -11.203 24.984 16.938 1 76.56 146 ARG B C 1
ATOM 2272 O O . ARG B 1 146 ? -10.938 25.844 17.781 1 76.56 146 ARG B O 1
ATOM 2279 N N . CYS B 1 147 ? -12.266 24.953 16.156 1 77.69 147 CYS B N 1
ATOM 2280 C CA . CYS B 1 147 ? -13.43 25.75 16.531 1 77.69 147 CYS B CA 1
ATOM 2281 C C . CYS B 1 147 ? -14.367 24.969 17.438 1 77.69 147 CYS B C 1
ATOM 2283 O O . CYS B 1 147 ? -14.734 23.828 17.109 1 77.69 147 CYS B O 1
ATOM 2285 N N . ILE B 1 148 ? -14.703 25.578 18.594 1 85.94 148 ILE B N 1
ATOM 2286 C CA . ILE B 1 148 ? -15.555 24.906 19.578 1 85.94 148 ILE B CA 1
ATOM 2287 C C . ILE B 1 148 ? -16.844 25.719 19.766 1 85.94 148 ILE B C 1
ATOM 2289 O O . ILE B 1 148 ? -16.797 26.922 20.031 1 85.94 148 ILE B O 1
ATOM 2293 N N . ILE B 1 149 ? -17.938 25 19.484 1 85.56 149 ILE B N 1
ATOM 2294 C CA . ILE B 1 149 ? -19.219 25.641 19.797 1 85.56 149 ILE B CA 1
ATOM 2295 C C . ILE B 1 149 ? -19.578 25.391 21.25 1 85.56 149 ILE B C 1
ATOM 2297 O O . ILE B 1 149 ? -19.672 24.234 21.688 1 85.56 149 ILE B O 1
ATOM 2301 N N . LYS B 1 150 ? -19.734 26.453 21.953 1 86.62 150 LYS B N 1
ATOM 2302 C CA . LYS B 1 150 ? -20.125 26.375 23.359 1 86.62 150 LYS B CA 1
ATOM 2303 C C . LYS B 1 150 ? -21.594 26.688 23.547 1 86.62 150 LYS B C 1
ATOM 2305 O O . LYS B 1 150 ? -22.109 27.656 22.969 1 86.62 150 LYS B O 1
ATOM 2310 N N . PHE B 1 151 ? -22.453 25.797 24.094 1 76.56 151 PHE B N 1
ATOM 2311 C CA . PHE B 1 151 ? -23.859 26.094 24.359 1 76.56 151 PHE B CA 1
ATOM 2312 C C . PHE B 1 151 ? -24.219 25.75 25.797 1 76.56 151 PHE B C 1
ATOM 2314 O O . PHE B 1 151 ? -23.531 24.953 26.453 1 76.56 151 PHE B O 1
#

Radius of gyration: 25.01 Å; Cα contacts (8 Å, |Δi|>4): 534; chains: 2; bounding box: 53×66×56 Å

Solvent-accessible surface area (backbone atoms only — not comparable to full-atom values): 16299 Å² total; per-residue (Å²): 85,76,38,66,45,67,68,59,45,54,51,41,47,75,71,62,46,91,50,68,40,78,52,43,91,81,54,49,68,69,57,49,34,50,57,48,16,67,71,29,90,77,63,18,34,66,60,44,76,36,72,48,26,31,39,66,57,45,40,44,50,60,70,24,37,39,72,61,12,37,39,38,35,46,23,74,70,26,60,51,35,64,42,55,39,47,50,26,16,78,22,35,22,33,39,33,21,42,70,76,80,52,68,67,52,50,50,49,47,50,50,41,49,72,68,38,91,53,76,73,67,52,72,44,79,36,46,61,91,38,44,65,58,52,50,51,32,49,74,67,63,69,56,68,65,43,79,41,74,52,126,85,74,40,66,46,67,68,59,46,51,51,40,46,76,70,65,46,91,50,68,40,79,51,45,90,82,55,50,70,69,58,50,33,50,58,49,16,67,71,29,92,78,63,19,34,67,61,45,76,37,72,50,26,30,39,65,57,44,40,44,51,58,70,25,37,39,71,62,11,38,41,38,34,45,24,74,69,26,61,50,35,64,41,55,39,46,51,26,16,77,22,35,22,34,39,34,21,43,68,77,79,51,67,67,52,50,50,49,48,50,49,40,49,71,67,38,91,53,74,73,64,51,71,43,79,36,44,61,91,38,43,65,59,52,51,50,32,51,74,69,62,70,55,69,66,43,80,42,74,52,128

Foldseek 3Di:
DEDQDPVQQVVVVVQPDPDYHHPHPPDDLVRSLQVLLVRPPPSADQEEEDQAPDQRSVASNLSRHAANHEYEYEHPNDDDYDDDPCCCVVSVYYYYYDYDDDVVVVVVVVVCVVPPPRDAWDEDEDEPVCVVVVVVCVVVVNDTHYYHYDD/DEDQDPVQQVVVVVQPDPDYHHPHPPDDLVRSLQVLLVSPPPSADQEEEDQAPDQRSVASNLSRHAANHEYEYEHPNDDDYDDDPCCCVVRVYYYYYDYDDDVVVVVVVVVCVVPPPRDAWDEAEDEPVCVVVVVVCVVVVNDTHYYHYDD

Sequence (302 aa):
MADINEKSLKVAMERGADETVLWSRELGEEEAIEITKKAAIDGGFDGVIDIVNSKITAERAFKSTHRGSTLVMVGLYGGAASFSLPQFVHGLRQVRGVLTGKINQLRELVDLAAHAQFSAPPMTFFKLEDAFKAMCLIRDGKVQGRCIIKFMADINEKSLKVAMERGADETVLWSRELGEEEAIEITKKAAIDGGFDGVIDIVNSKITAERAFKSTHRGSTLVMVGLYGGAASFSLPQFVHGLRQVRGVLTGKINQLRELVDLAAHAQFSAPPMTFFKLEDAFKAMCLIRDGKVQGRCIIKF

Organism: Ciona savignyi (NCBI:txid51511)

pLDDT: mean 88.67, std 9.07, range [60.31, 98.0]

Secondary structure (DSSP, 8-state):
-EES-HHHHHHHHHTT-S--EE--TT--HHHHHHHHHHTSTTSSEEEEEESS--HHHHHHHHHTEEEEEEEEE------EEEEEHHHHHHHT-EEEE-----HHHHHHHHHHHHHS------EEEEEGGGHHHHHHHHHTT---SEEEEE-/-EES-HHHHHHHHHTT-S--EE--TT--HHHHHHHHHHTSTTSSEEEEEESS--HHHHHHHHHTEEEEEEEEE------EEEEEHHHHHHHT-EEEE-----HHHHHHHHHHHHHS------EEEEEGGGHHHHHHHHHTT---SEEEEE-

InterPro domains:
  IPR013149 Alcohol dehydrogenase-like, C-terminal [PF00107] (2-114)
  IPR036291 NAD(P)-binding domain superfamily [SSF51735] (2-115)